Protein AF-A0AAJ6QUQ1-F1 (afdb_monomer)

Sequence (173 aa):
MKWFLSFALALKCLSDTTEAEEVILMEPFDPTKAGGLWYIYSRNQNLLEKTNGAKCLIADIEHDAGGMDLYKVEAKWTDPSLGDMDITLHVVDDKVHPAQYFFLHDEHRIALSILGTDYDNYLVGHGMLGLKATYFTAFRKLPADPAVMAAADKILQKNKVTRDFQIIDHSSC

Radius of gyration: 18.73 Å; Cα contacts (8 Å, |Δi|>4): 327; chains: 1; bounding box: 39×66×41 Å

Foldseek 3Di:
DPDPPPVVVVVVVVVPPPPPLDAQFDPPDDVVLLAAKKFWFKKQDDQDPQCVQWARWMWGWDDDPPDPFKIKIKIWTQRPVPGIDIDIFIWGADPVHRQ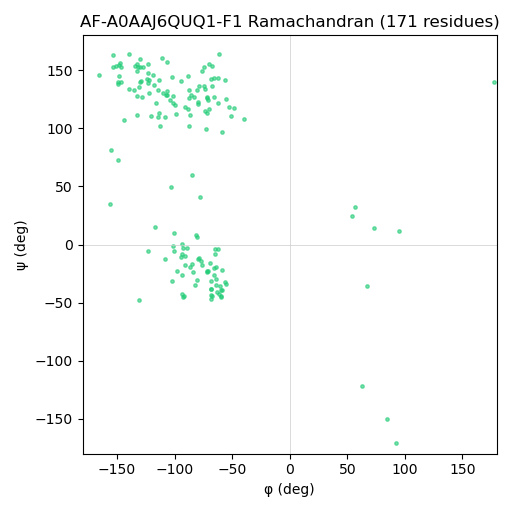WIDGPVGNPDTQKGWLDDPSQFKTWIWGDDDPDIMTTIITPDPPGDPVSVVVNVVSCVVSVPDPNMDTHHHPDD

Mean predicted aligned error: 8.3 Å

Solvent-accessible surface area (backbone atoms only — not comparable to full-atom values): 9818 Å² total; per-residue (Å²): 145,87,74,76,72,66,60,67,57,58,55,60,70,64,61,71,60,71,72,72,81,80,72,59,65,30,79,89,56,66,61,87,54,62,50,44,69,30,39,46,42,33,30,54,46,71,65,46,78,87,48,68,81,35,23,47,38,32,37,33,32,42,74,44,91,90,46,93,56,40,33,41,37,42,36,36,28,34,32,92,88,76,41,80,46,75,50,78,44,55,32,26,59,35,92,88,45,59,34,29,26,17,28,69,94,39,80,88,41,65,33,38,36,34,41,40,63,75,64,72,51,40,39,26,37,39,38,38,49,92,94,35,57,26,49,35,37,28,22,59,52,83,86,65,54,71,68,56,52,54,53,50,51,51,45,42,54,73,54,67,57,76,92,60,59,48,74,46,54,64,90,84,118

InterPro domains:
  IPR012674 Calycin [G3DSA:2.40.128.20] (18-173)
  IPR012674 Calycin [SSF50814] (4-173)

Nearest PDB structures (foldseek):
  2qos-assembly1_C  TM=7.577E-01  e=7.136E-08  Homo sapiens
  1iw2-assembly1_A  TM=7.776E-01  e=9.383E-08  Homo sapiens
  7nyd-assembly1_F  TM=7.528E-01  e=7.962E-08  Homo sapiens
  1lf7-assembly1_A  TM=7.672E-01  e=1.622E-07  Homo sapiens
  2ove-assembly1_A  TM=7.622E-01  e=3.894E-07  Homo sapiens

Structure (mmCIF, N/CA/C/O backbone):
data_AF-A0AAJ6QUQ1-F1
#
_entry.id   AF-A0AAJ6QUQ1-F1
#
loop_
_atom_site.group_PDB
_atom_site.id
_atom_site.type_symbol
_atom_site.label_atom_id
_atom_site.label_alt_id
_atom_site.label_comp_id
_atom_site.label_asym_id
_atom_site.label_entity_id
_atom_site.label_seq_id
_atom_site.pdbx_PDB_ins_code
_atom_site.Cartn_x
_atom_site.Cartn_y
_atom_site.Cartn_z
_atom_site.occupancy
_atom_site.B_iso_or_equiv
_atom_site.auth_seq_id
_atom_site.auth_comp_id
_atom_site.auth_asym_id
_atom_site.auth_atom_id
_atom_site.pdbx_PDB_model_num
ATOM 1 N N . MET A 1 1 ? 14.612 50.878 25.276 1.00 46.56 1 MET A N 1
ATOM 2 C CA . MET A 1 1 ? 13.456 50.423 24.470 1.00 46.56 1 MET A CA 1
ATOM 3 C C . MET A 1 1 ? 13.946 49.536 23.314 1.00 46.56 1 MET A C 1
ATOM 5 O O . MET A 1 1 ? 13.976 49.979 22.180 1.00 46.56 1 MET A O 1
ATOM 9 N N . LYS A 1 2 ? 14.454 48.326 23.607 1.00 44.97 2 LYS A N 1
ATOM 10 C CA . LYS A 1 2 ? 15.067 47.397 22.620 1.00 44.97 2 LYS A CA 1
ATOM 11 C C . LYS A 1 2 ? 15.020 45.923 23.089 1.00 44.97 2 LYS A C 1
ATOM 13 O O . LYS A 1 2 ? 15.952 45.172 22.860 1.00 44.97 2 LYS A O 1
ATOM 18 N N . TRP A 1 3 ? 13.957 45.516 23.788 1.00 36.81 3 TRP A N 1
ATOM 19 C CA . TRP A 1 3 ? 13.821 44.135 24.297 1.00 36.81 3 TRP A CA 1
ATOM 20 C C . TRP A 1 3 ? 12.545 43.416 23.830 1.00 36.81 3 TRP A C 1
ATOM 22 O O . TRP A 1 3 ? 12.411 42.219 24.037 1.00 36.81 3 TRP A O 1
ATOM 32 N N . PHE A 1 4 ? 11.637 44.107 23.130 1.00 39.34 4 PHE A N 1
ATOM 33 C CA . PHE A 1 4 ? 10.365 43.523 22.678 1.00 39.34 4 PHE A CA 1
ATOM 34 C C . PHE A 1 4 ? 10.407 42.884 21.279 1.00 39.34 4 PHE A C 1
ATOM 36 O O . PHE A 1 4 ? 9.470 42.182 20.918 1.00 39.34 4 PHE A O 1
ATOM 43 N N . LEU A 1 5 ? 11.480 43.069 20.496 1.00 42.19 5 LEU A N 1
ATOM 44 C CA . LEU A 1 5 ? 11.559 42.497 19.141 1.00 42.19 5 LEU A CA 1
ATOM 45 C C . LEU A 1 5 ? 12.068 41.046 19.086 1.00 42.19 5 LEU A C 1
ATOM 47 O O . LEU A 1 5 ? 11.842 40.379 18.082 1.00 42.19 5 LEU A O 1
ATOM 51 N N . SER A 1 6 ? 12.711 40.530 20.138 1.00 48.19 6 SER A N 1
ATOM 52 C CA . SER A 1 6 ? 13.303 39.180 20.095 1.00 48.19 6 SER A CA 1
ATOM 53 C C . SER A 1 6 ? 12.333 38.054 20.473 1.00 48.19 6 SER A C 1
ATOM 55 O O . SER A 1 6 ? 12.567 36.910 20.099 1.00 48.19 6 SER A O 1
ATOM 57 N N . PHE A 1 7 ? 11.221 38.352 21.155 1.00 43.94 7 PHE A N 1
ATOM 58 C CA . PHE A 1 7 ? 10.223 37.332 21.515 1.00 43.94 7 PHE A CA 1
ATOM 59 C C . PHE A 1 7 ? 9.274 36.978 20.360 1.00 43.94 7 PHE A C 1
ATOM 61 O O . PHE A 1 7 ? 8.852 35.832 20.242 1.00 43.94 7 PHE A O 1
ATOM 68 N N . ALA A 1 8 ? 8.983 37.928 19.466 1.00 48.41 8 ALA A N 1
ATOM 69 C CA . ALA A 1 8 ? 8.102 37.690 18.320 1.00 48.41 8 ALA A CA 1
ATOM 70 C C . ALA A 1 8 ? 8.742 36.799 17.235 1.00 48.41 8 ALA A C 1
ATOM 72 O O . ALA A 1 8 ? 8.026 36.144 16.484 1.00 48.41 8 ALA A O 1
ATOM 73 N N . LEU A 1 9 ? 10.079 36.740 17.163 1.00 43.62 9 LEU A N 1
ATOM 74 C CA . LEU A 1 9 ? 10.789 35.896 16.196 1.00 43.62 9 LEU A CA 1
ATOM 75 C C . LEU A 1 9 ? 10.913 34.438 16.672 1.00 43.62 9 LEU A C 1
ATOM 77 O O . LEU A 1 9 ? 10.795 33.521 15.867 1.00 43.62 9 LEU A O 1
ATOM 81 N N . ALA A 1 10 ? 11.075 34.216 17.981 1.00 45.91 10 ALA A N 1
ATOM 82 C CA . ALA A 1 10 ? 11.154 32.872 18.557 1.00 45.91 10 ALA A CA 1
ATOM 83 C C . ALA A 1 10 ? 9.819 32.109 18.466 1.00 45.91 10 ALA A C 1
ATOM 85 O O . ALA A 1 10 ? 9.817 30.895 18.281 1.00 45.91 10 ALA A O 1
ATOM 86 N N . LEU A 1 11 ? 8.683 32.816 18.520 1.00 42.06 11 LEU A N 1
ATOM 87 C CA . LEU A 1 11 ? 7.357 32.197 18.413 1.00 42.06 11 LEU A CA 1
ATOM 88 C C . LEU A 1 11 ? 7.026 31.712 16.991 1.00 42.06 11 LEU A C 1
ATOM 90 O O . LEU A 1 11 ? 6.218 30.805 16.835 1.00 42.06 11 LEU A O 1
ATOM 94 N N . LYS A 1 12 ? 7.670 32.277 15.960 1.00 42.59 12 LYS A N 1
ATOM 95 C CA . LYS A 1 12 ? 7.450 31.896 14.555 1.00 42.59 12 LYS A CA 1
ATOM 96 C C . LYS A 1 12 ? 8.275 30.677 14.126 1.00 42.59 12 LYS A C 1
ATOM 98 O O . LYS A 1 12 ? 7.855 29.954 13.238 1.00 42.59 12 LYS A O 1
ATOM 103 N N . CYS A 1 13 ? 9.392 30.403 14.805 1.00 42.38 13 CYS A N 1
ATOM 104 C CA . CYS A 1 13 ? 10.115 29.130 14.672 1.00 42.38 13 CYS A CA 1
ATOM 105 C C . CYS A 1 13 ? 9.436 27.963 15.407 1.00 42.38 13 CYS A C 1
ATOM 107 O O . CYS A 1 13 ? 9.756 26.814 15.132 1.00 42.38 13 CYS A O 1
ATOM 109 N N . LEU A 1 14 ? 8.526 28.241 16.346 1.00 42.19 14 LEU A N 1
ATOM 110 C CA . LEU A 1 14 ? 7.782 27.220 17.096 1.00 42.19 14 LEU A CA 1
ATOM 111 C C . LEU A 1 14 ? 6.426 26.873 16.463 1.00 42.19 14 LEU A C 1
ATOM 113 O O . LEU A 1 14 ? 5.786 25.926 16.908 1.00 42.19 14 LEU A O 1
ATOM 117 N N . SER A 1 15 ? 5.990 27.622 15.444 1.00 40.16 15 SER A N 1
ATOM 118 C CA . SER A 1 15 ? 4.765 27.347 14.682 1.00 40.16 15 SER A CA 1
ATOM 119 C C . SER A 1 15 ? 4.988 26.495 13.433 1.00 40.16 15 SER A C 1
ATOM 121 O O . SER A 1 15 ? 4.011 26.122 12.798 1.00 40.16 15 SER A O 1
ATOM 123 N N . ASP A 1 16 ? 6.234 26.129 13.116 1.00 37.75 16 ASP A N 1
ATOM 124 C CA . ASP A 1 16 ? 6.528 25.015 12.201 1.00 37.75 16 ASP A CA 1
ATOM 125 C C . ASP A 1 16 ? 6.363 23.673 12.938 1.00 37.75 16 ASP A C 1
ATOM 127 O O . ASP A 1 16 ? 7.144 22.733 12.786 1.00 37.75 16 ASP A O 1
ATOM 131 N N . THR A 1 17 ? 5.318 23.563 13.763 1.00 37.09 17 THR A N 1
ATOM 132 C CA . THR A 1 17 ? 4.637 22.285 13.910 1.00 37.09 17 THR A CA 1
ATOM 133 C C . THR A 1 17 ? 4.173 21.937 12.511 1.00 37.09 17 THR A C 1
ATOM 135 O O . THR A 1 17 ? 3.172 22.478 12.047 1.00 37.09 17 THR A O 1
ATOM 138 N N . THR A 1 18 ? 4.963 21.120 11.817 1.00 37.16 18 THR A N 1
ATOM 139 C CA . THR A 1 18 ? 4.549 20.407 10.614 1.00 37.16 18 THR A CA 1
ATOM 140 C C . THR A 1 18 ? 3.122 19.951 10.864 1.00 37.16 18 THR A C 1
ATOM 142 O O . THR A 1 18 ? 2.914 19.115 11.749 1.00 37.16 18 THR A O 1
ATOM 145 N N . GLU A 1 19 ? 2.147 20.576 10.195 1.00 40.91 19 GLU A N 1
ATOM 146 C CA . GLU A 1 19 ? 0.783 20.061 10.182 1.00 40.91 19 GLU A CA 1
ATOM 147 C C . GLU A 1 19 ? 0.946 18.582 9.854 1.00 40.91 19 GLU A C 1
ATOM 149 O O . GLU A 1 19 ? 1.563 18.236 8.842 1.00 40.91 19 GLU A O 1
ATOM 154 N N . ALA A 1 20 ? 0.534 17.709 10.777 1.00 44.84 20 ALA A N 1
ATOM 155 C CA . ALA A 1 20 ? 0.424 16.302 10.451 1.00 44.84 20 ALA A CA 1
ATOM 156 C C . ALA A 1 20 ? -0.441 16.270 9.192 1.00 44.84 20 ALA A C 1
ATOM 158 O O . ALA A 1 20 ? -1.543 16.815 9.235 1.00 44.84 20 ALA A O 1
ATOM 159 N N . GLU A 1 21 ? 0.098 15.7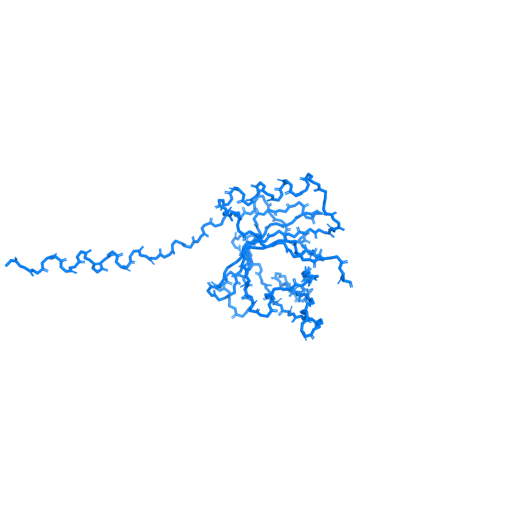73 8.072 1.00 58.69 21 GLU A N 1
ATOM 160 C CA . GLU A 1 21 ? -0.644 15.750 6.813 1.00 58.69 21 GLU A CA 1
ATOM 161 C C . GLU A 1 21 ? -1.999 15.099 7.088 1.00 58.69 21 GLU A C 1
ATOM 163 O O . GLU A 1 21 ? -2.079 13.920 7.442 1.00 58.69 21 GLU A O 1
ATOM 168 N N . GLU A 1 22 ? -3.058 15.905 7.027 1.00 71.81 22 GLU A N 1
ATOM 169 C CA . GLU A 1 22 ? -4.399 15.447 7.348 1.00 71.81 22 GLU A CA 1
ATOM 170 C C . GLU A 1 22 ? -4.855 14.547 6.200 1.00 71.81 22 GLU A C 1
ATOM 172 O O . GLU A 1 22 ? -5.249 15.009 5.127 1.00 71.81 22 GLU A O 1
ATOM 177 N N . VAL A 1 23 ? -4.736 13.238 6.411 1.00 89.19 23 VAL A N 1
ATOM 178 C CA . VAL A 1 23 ? -5.217 12.239 5.463 1.00 89.19 23 VAL A CA 1
ATOM 179 C C . VAL A 1 23 ? -6.723 12.067 5.604 1.00 89.19 23 VAL A C 1
ATOM 181 O O . VAL A 1 23 ? -7.260 11.951 6.704 1.00 89.19 23 VAL A O 1
ATOM 184 N N . ILE A 1 24 ? -7.420 12.003 4.474 1.00 93.94 24 ILE A N 1
ATOM 185 C CA . ILE A 1 24 ? -8.850 11.715 4.437 1.00 93.94 24 ILE A CA 1
ATOM 186 C C . ILE A 1 24 ? -9.015 10.201 4.388 1.00 93.94 24 ILE A C 1
ATOM 188 O O . ILE A 1 24 ? -8.844 9.576 3.336 1.00 93.94 24 ILE A O 1
ATOM 192 N N . LEU A 1 25 ? -9.350 9.631 5.541 1.00 95.25 25 LEU A N 1
ATOM 193 C CA . LEU A 1 25 ? -9.576 8.203 5.706 1.00 95.25 25 LEU A CA 1
ATOM 194 C C . LEU A 1 25 ? -10.831 7.739 4.949 1.00 95.25 25 LEU A C 1
ATOM 196 O O . LEU A 1 25 ? -11.760 8.509 4.678 1.00 95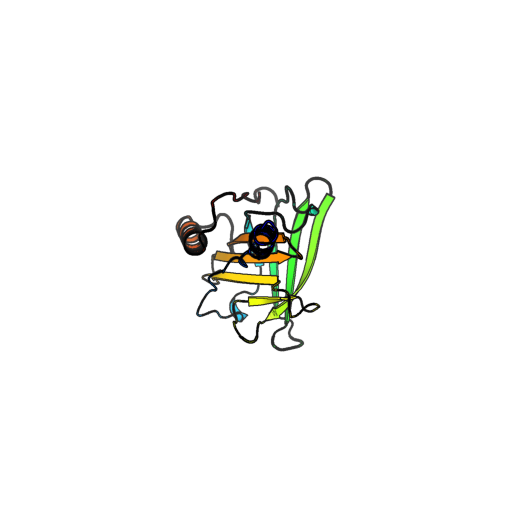.25 25 LEU A O 1
ATOM 200 N N . MET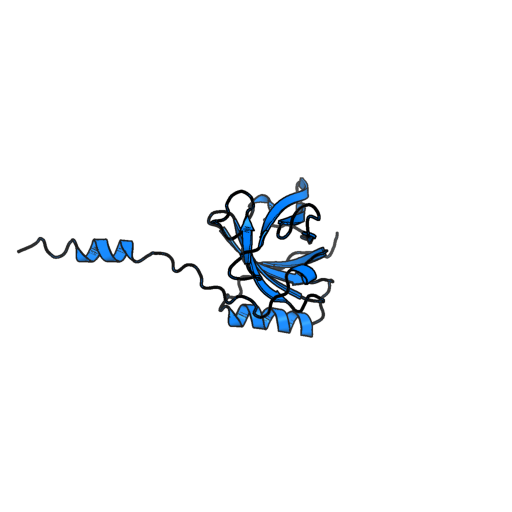 A 1 26 ? -10.838 6.463 4.566 1.00 95.62 26 MET A N 1
ATOM 201 C CA . MET A 1 26 ? -11.995 5.839 3.937 1.00 95.62 26 MET A CA 1
ATOM 202 C C . MET A 1 26 ? -13.118 5.620 4.954 1.00 95.62 26 MET A C 1
ATOM 204 O O . MET A 1 26 ? -12.925 4.935 5.955 1.00 95.62 26 MET A O 1
ATOM 208 N N . GLU A 1 27 ? -14.318 6.099 4.630 1.00 93.69 27 GLU A N 1
ATOM 209 C CA . GLU A 1 27 ? -15.534 5.822 5.392 1.00 93.69 27 GLU A CA 1
ATOM 210 C C . GLU A 1 27 ? -16.706 5.479 4.452 1.00 93.69 27 GLU A C 1
ATOM 212 O O . GLU A 1 27 ? -16.940 6.213 3.482 1.00 93.69 27 GLU A O 1
ATOM 217 N N . PRO A 1 28 ? -17.476 4.406 4.728 1.00 94.25 28 PRO A N 1
ATOM 218 C CA . PRO A 1 28 ? -17.189 3.344 5.702 1.00 94.25 28 PRO A CA 1
ATOM 219 C C . PRO A 1 28 ? -16.026 2.447 5.239 1.00 94.25 28 PRO A C 1
ATOM 221 O O . PRO A 1 28 ? -15.802 2.309 4.039 1.00 94.25 28 PRO A O 1
ATOM 224 N N . PHE A 1 29 ? -15.324 1.799 6.174 1.00 94.19 29 PHE A N 1
ATOM 225 C CA . PHE A 1 29 ? -14.278 0.817 5.868 1.00 94.19 29 PHE A CA 1
ATOM 226 C C . PHE A 1 29 ? -14.458 -0.478 6.670 1.00 94.19 29 PHE A C 1
ATOM 228 O O . PHE A 1 29 ? -14.734 -0.442 7.866 1.00 94.19 29 PHE A O 1
ATOM 235 N N . ASP A 1 30 ? -14.299 -1.613 5.988 1.00 91.69 30 ASP A N 1
ATOM 236 C CA . ASP A 1 30 ? -14.367 -2.969 6.531 1.00 91.69 30 ASP A CA 1
ATOM 237 C C . ASP A 1 30 ? -12.972 -3.628 6.456 1.00 91.69 30 ASP A C 1
ATOM 239 O O . ASP A 1 30 ? -12.561 -4.049 5.365 1.00 91.69 30 ASP A O 1
ATOM 243 N N . PRO A 1 31 ? -12.222 -3.708 7.573 1.00 88.56 31 PRO A N 1
ATOM 244 C CA . PRO A 1 31 ? -10.842 -4.199 7.577 1.00 88.56 31 PRO A CA 1
ATOM 245 C C . PRO A 1 31 ? -10.749 -5.685 7.210 1.00 88.56 31 PRO A C 1
ATOM 247 O O . PRO A 1 31 ? -9.779 -6.119 6.587 1.00 88.56 31 PRO A O 1
ATOM 250 N N . THR A 1 32 ? -11.811 -6.458 7.461 1.00 86.88 32 THR A N 1
ATOM 251 C CA . THR A 1 32 ? -11.849 -7.899 7.164 1.00 86.88 32 THR A CA 1
ATOM 252 C C . THR A 1 32 ? -11.783 -8.208 5.665 1.00 86.88 32 THR A C 1
ATOM 254 O O . THR A 1 32 ? -11.393 -9.307 5.272 1.00 86.88 32 THR A O 1
ATOM 257 N N . LYS A 1 33 ? -12.117 -7.232 4.812 1.00 92.12 33 LYS A N 1
ATOM 258 C CA . LYS A 1 33 ? -12.079 -7.353 3.345 1.00 92.12 33 LYS A CA 1
ATOM 259 C C . LYS A 1 33 ? -10.778 -6.858 2.720 1.00 92.12 33 LYS A C 1
ATOM 261 O O . LYS A 1 33 ? -10.549 -7.081 1.533 1.00 92.12 33 LYS A O 1
ATOM 266 N N . ALA A 1 34 ? -9.927 -6.182 3.489 1.00 91.38 34 ALA A N 1
ATOM 267 C CA . ALA A 1 34 ? -8.657 -5.661 2.992 1.00 91.38 34 ALA A CA 1
ATOM 268 C C . ALA A 1 34 ? -7.554 -6.733 2.915 1.00 91.38 34 ALA A C 1
ATOM 270 O O . ALA A 1 34 ? -6.531 -6.500 2.273 1.00 91.38 34 ALA A O 1
ATOM 271 N N . GLY A 1 35 ? -7.767 -7.905 3.525 1.00 92.12 35 GLY A N 1
ATOM 272 C CA . GLY A 1 35 ? -6.806 -9.012 3.560 1.00 92.12 35 GLY A CA 1
ATOM 273 C C . GLY A 1 35 ? -6.424 -9.585 2.188 1.00 92.12 35 GLY A C 1
ATOM 274 O O . GLY A 1 35 ? -7.109 -9.380 1.185 1.00 92.12 35 GLY A O 1
ATOM 275 N N . GLY A 1 36 ? -5.332 -10.343 2.147 1.00 94.94 36 GLY A N 1
ATOM 276 C CA . GLY A 1 36 ? -4.780 -11.015 0.972 1.00 94.94 36 GLY A CA 1
ATOM 277 C C . GLY A 1 36 ? -3.736 -10.197 0.210 1.00 94.94 36 GLY A C 1
ATOM 278 O O . GLY A 1 36 ? -3.310 -9.126 0.642 1.00 94.94 36 GLY A O 1
ATOM 279 N N . LEU A 1 37 ? -3.367 -10.705 -0.966 1.00 97.56 37 LEU A N 1
ATOM 280 C CA . LEU A 1 37 ? -2.288 -10.168 -1.790 1.00 97.56 37 LEU A CA 1
ATOM 281 C C . LEU A 1 37 ? -2.669 -8.861 -2.505 1.00 97.56 37 LEU A C 1
ATOM 283 O O . LEU A 1 37 ? -3.734 -8.754 -3.124 1.00 97.56 37 LEU A O 1
ATOM 2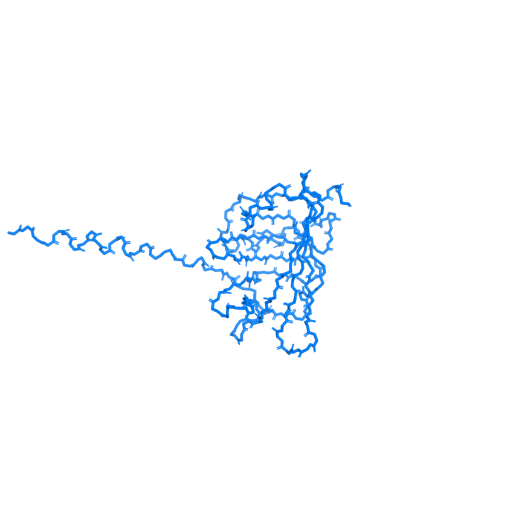87 N N . TRP A 1 38 ? -1.744 -7.906 -2.478 1.00 98.31 38 TRP A N 1
ATOM 288 C CA . TRP A 1 38 ? -1.800 -6.619 -3.162 1.00 98.31 38 TRP A CA 1
ATOM 289 C C . TRP A 1 38 ? -0.487 -6.335 -3.893 1.00 98.31 38 TRP A C 1
ATOM 291 O O . TRP A 1 38 ? 0.590 -6.357 -3.300 1.00 98.31 38 TRP A O 1
ATOM 301 N N . TYR A 1 39 ? -0.569 -6.002 -5.178 1.00 98.12 39 TYR A N 1
ATOM 302 C CA . TYR A 1 39 ? 0.570 -5.550 -5.974 1.00 98.12 39 TYR A CA 1
ATOM 303 C C . TYR A 1 39 ? 0.724 -4.043 -5.819 1.00 98.12 39 TYR A C 1
ATOM 305 O O . TYR A 1 39 ? -0.117 -3.289 -6.312 1.00 98.12 39 TYR A O 1
ATOM 313 N N . ILE A 1 40 ? 1.788 -3.589 -5.156 1.00 97.50 40 ILE A N 1
ATOM 314 C CA . ILE A 1 40 ? 2.064 -2.158 -5.020 1.00 97.50 40 ILE A CA 1
ATOM 315 C C . ILE A 1 40 ? 2.523 -1.642 -6.383 1.00 97.50 40 ILE A C 1
ATOM 317 O O . ILE A 1 40 ? 3.576 -2.034 -6.888 1.00 97.50 40 ILE A O 1
ATOM 321 N N . TYR A 1 41 ? 1.719 -0.785 -7.003 1.00 97.25 41 TYR A N 1
ATOM 322 C CA . TYR A 1 41 ? 1.948 -0.316 -8.368 1.00 97.25 41 TYR A CA 1
ATOM 323 C C . TYR A 1 41 ? 2.727 0.988 -8.411 1.00 97.25 41 TYR A C 1
ATOM 325 O O . TYR A 1 41 ? 3.628 1.151 -9.232 1.00 97.25 41 TYR A O 1
ATOM 333 N N . SER A 1 42 ? 2.393 1.924 -7.528 1.00 95.62 42 SER A N 1
ATOM 334 C CA . SER A 1 42 ? 3.075 3.209 -7.471 1.00 95.62 42 SER A CA 1
ATOM 335 C C . SER A 1 42 ? 3.161 3.734 -6.052 1.00 95.62 42 SER A C 1
ATOM 337 O O . SER A 1 42 ? 2.313 3.435 -5.213 1.00 95.62 42 SER A O 1
ATOM 339 N N . ARG A 1 43 ? 4.190 4.538 -5.791 1.00 95.06 43 ARG A N 1
ATOM 340 C CA . ARG A 1 43 ? 4.373 5.256 -4.526 1.00 95.06 43 ARG A CA 1
ATOM 341 C C . ARG A 1 43 ? 5.136 6.553 -4.745 1.00 95.06 43 ARG A C 1
ATOM 343 O O . ARG A 1 43 ? 5.915 6.636 -5.690 1.00 95.06 43 ARG A O 1
ATOM 350 N N . ASN A 1 44 ? 4.947 7.547 -3.885 1.00 92.81 44 ASN A N 1
ATOM 351 C CA . ASN A 1 44 ? 5.656 8.826 -4.003 1.00 92.81 44 ASN A CA 1
ATOM 352 C C . ASN A 1 44 ? 6.979 8.882 -3.220 1.00 92.81 44 ASN A C 1
ATOM 354 O O . ASN A 1 44 ? 7.817 9.732 -3.502 1.00 92.81 44 ASN A O 1
ATOM 358 N N . GLN A 1 45 ? 7.199 7.982 -2.257 1.00 91.19 45 GLN A N 1
ATOM 359 C CA . GLN A 1 45 ? 8.430 7.958 -1.472 1.00 91.19 45 GLN A CA 1
ATOM 360 C C . GLN A 1 45 ? 8.815 6.539 -1.033 1.00 91.19 45 GLN A C 1
ATOM 362 O O . GLN A 1 45 ? 7.988 5.641 -0.893 1.00 91.19 45 GLN A O 1
ATOM 367 N N . ASN A 1 46 ? 10.109 6.316 -0.800 1.00 89.12 46 ASN A N 1
ATOM 368 C CA . ASN A 1 46 ? 10.608 5.062 -0.243 1.00 89.12 46 ASN A CA 1
ATOM 369 C C . ASN A 1 46 ? 10.596 5.140 1.293 1.00 89.12 46 ASN A C 1
ATOM 371 O O . ASN A 1 46 ? 11.345 5.930 1.874 1.00 89.12 46 ASN A O 1
ATOM 375 N N . LEU A 1 47 ? 9.805 4.293 1.961 1.00 86.50 47 LEU A N 1
ATOM 376 C CA . LEU A 1 47 ? 9.856 4.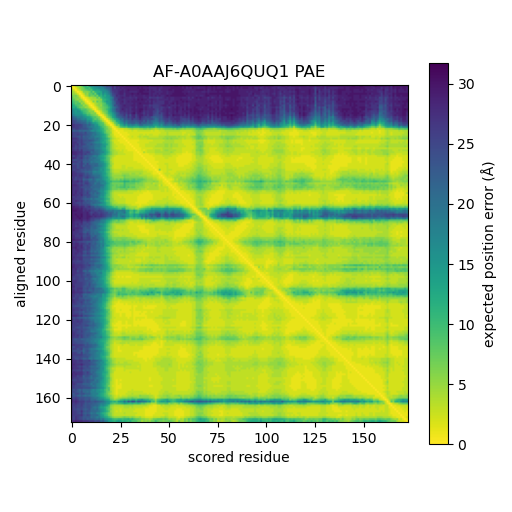166 3.428 1.00 86.50 47 LEU A CA 1
ATOM 377 C C . LEU A 1 47 ? 11.172 3.533 3.895 1.00 86.50 47 LEU A C 1
ATOM 379 O O . LEU A 1 47 ? 11.764 3.953 4.888 1.00 86.50 47 LEU A O 1
ATOM 383 N N . LEU A 1 48 ? 11.660 2.548 3.143 1.00 84.31 48 LEU A N 1
ATOM 384 C CA . LEU A 1 48 ? 12.889 1.815 3.422 1.00 84.31 48 LEU A CA 1
ATOM 385 C C . LEU A 1 48 ? 13.920 2.111 2.333 1.00 84.31 48 LEU A C 1
ATOM 387 O O . LEU A 1 48 ? 13.609 2.014 1.147 1.00 84.31 48 LEU A O 1
ATOM 391 N N . GLU A 1 49 ? 15.160 2.419 2.715 1.00 81.44 49 GLU A N 1
ATOM 392 C CA . GLU A 1 49 ? 16.229 2.727 1.747 1.00 81.44 49 GLU A CA 1
ATOM 393 C C . GLU A 1 49 ? 16.491 1.553 0.800 1.00 81.44 49 GLU A C 1
ATOM 395 O O . GLU A 1 49 ? 16.592 1.749 -0.408 1.00 81.44 49 GLU A O 1
ATOM 400 N N . LYS A 1 50 ? 16.443 0.326 1.337 1.00 79.31 50 LYS A N 1
ATOM 401 C CA . LYS A 1 50 ? 16.545 -0.945 0.598 1.00 79.31 50 LYS A CA 1
ATOM 402 C C . LYS A 1 50 ? 15.426 -1.203 -0.420 1.00 79.31 50 LYS A C 1
ATOM 404 O O . LYS A 1 50 ? 15.433 -2.228 -1.083 1.00 79.31 50 LYS A O 1
ATOM 409 N N . THR A 1 51 ? 14.425 -0.327 -0.504 1.00 83.25 51 THR A N 1
ATOM 410 C CA . THR A 1 51 ? 13.371 -0.439 -1.520 1.00 83.25 51 THR A CA 1
ATOM 411 C C . THR A 1 51 ? 13.586 0.515 -2.687 1.00 83.25 51 THR A C 1
ATOM 413 O O . THR A 1 51 ? 12.788 0.506 -3.619 1.00 83.25 51 THR A O 1
ATOM 416 N N . ASN A 1 52 ? 14.637 1.338 -2.679 1.00 84.75 52 ASN A N 1
ATOM 417 C CA . ASN A 1 52 ? 14.946 2.190 -3.819 1.00 84.75 52 ASN A CA 1
ATOM 418 C C . ASN A 1 52 ? 15.254 1.334 -5.060 1.00 84.75 52 ASN A C 1
ATOM 420 O O . ASN A 1 52 ? 16.154 0.503 -5.029 1.00 84.75 52 ASN A O 1
ATOM 424 N N . GLY A 1 53 ? 14.495 1.522 -6.141 1.00 86.25 53 GLY A N 1
ATOM 425 C CA . GLY A 1 53 ? 14.620 0.690 -7.344 1.00 86.25 53 GLY A CA 1
ATOM 426 C C . GLY A 1 53 ? 14.063 -0.733 -7.205 1.00 86.25 53 GLY A C 1
ATOM 427 O O . GLY A 1 53 ? 14.352 -1.571 -8.056 1.00 86.25 53 GLY A O 1
ATOM 428 N N . ALA A 1 54 ? 13.271 -1.009 -6.162 1.00 90.50 54 ALA A N 1
ATOM 429 C CA . ALA A 1 54 ? 12.591 -2.289 -5.990 1.00 90.50 54 ALA A CA 1
ATOM 430 C C . ALA A 1 54 ? 11.707 -2.634 -7.199 1.00 90.50 54 ALA A C 1
ATOM 432 O O . ALA A 1 54 ? 11.010 -1.773 -7.745 1.00 90.50 54 ALA A O 1
ATOM 433 N N . LYS A 1 55 ? 11.705 -3.916 -7.560 1.00 95.44 55 LYS A N 1
ATOM 434 C CA . LYS A 1 55 ? 10.798 -4.524 -8.537 1.00 95.44 55 LYS A CA 1
ATOM 435 C C . LYS A 1 55 ? 9.832 -5.466 -7.826 1.00 95.44 55 LYS A C 1
ATOM 437 O O . LYS A 1 55 ? 10.120 -5.906 -6.715 1.00 95.44 55 LYS A O 1
ATOM 442 N N . CYS A 1 56 ? 8.712 -5.793 -8.464 1.00 96.31 56 CYS A N 1
ATOM 443 C CA . CYS A 1 56 ? 7.819 -6.860 -7.999 1.00 96.31 56 CYS A CA 1
ATOM 444 C C . CYS A 1 56 ? 7.318 -6.674 -6.557 1.00 96.31 56 CYS A C 1
ATOM 446 O O . CYS A 1 56 ? 7.127 -7.644 -5.829 1.00 96.31 56 CYS A O 1
ATOM 448 N N . LEU A 1 57 ? 7.139 -5.417 -6.125 1.00 96.38 57 LEU A N 1
ATOM 449 C CA . LEU A 1 57 ? 6.741 -5.115 -4.753 1.00 96.38 57 LEU A CA 1
ATOM 450 C C . LEU A 1 57 ? 5.290 -5.539 -4.514 1.00 96.38 57 LEU A C 1
ATOM 452 O O . LEU A 1 57 ? 4.360 -4.971 -5.090 1.00 96.38 57 LEU A O 1
ATOM 456 N N . ILE A 1 58 ? 5.107 -6.495 -3.617 1.00 97.12 58 ILE A N 1
ATOM 457 C CA . ILE A 1 58 ? 3.808 -6.989 -3.170 1.00 97.12 58 ILE A CA 1
ATOM 458 C C . ILE A 1 58 ? 3.679 -6.841 -1.656 1.00 97.12 58 ILE A C 1
ATOM 460 O O . ILE A 1 58 ? 4.681 -6.817 -0.939 1.00 97.12 58 ILE A O 1
ATOM 464 N N . ALA A 1 59 ? 2.444 -6.756 -1.177 1.00 96.19 59 ALA A N 1
ATOM 465 C CA . ALA A 1 59 ? 2.089 -6.845 0.231 1.00 96.19 59 ALA A CA 1
ATOM 466 C C . ALA A 1 59 ? 0.985 -7.892 0.399 1.00 96.19 59 ALA A C 1
ATOM 468 O O . ALA A 1 59 ? -0.032 -7.818 -0.287 1.00 96.19 59 ALA A O 1
ATOM 469 N N . ASP A 1 60 ? 1.184 -8.854 1.290 1.00 96.06 60 ASP A N 1
ATOM 470 C CA . ASP A 1 60 ? 0.162 -9.816 1.698 1.00 96.06 60 ASP A CA 1
ATOM 471 C C . ASP A 1 60 ? -0.299 -9.490 3.118 1.00 96.06 60 ASP A C 1
ATOM 473 O O . ASP A 1 60 ? 0.527 -9.271 4.007 1.00 96.06 60 ASP A O 1
ATOM 477 N N . ILE A 1 61 ? -1.612 -9.388 3.310 1.00 93.75 61 ILE A N 1
ATOM 478 C CA . ILE A 1 61 ? -2.227 -8.963 4.569 1.00 93.75 61 ILE A CA 1
ATOM 479 C C . ILE A 1 61 ? -3.019 -10.137 5.138 1.00 93.75 61 ILE A C 1
ATOM 481 O O . ILE A 1 61 ? -4.079 -10.497 4.628 1.00 93.75 61 ILE A O 1
ATOM 485 N N . GLU A 1 62 ? -2.531 -10.708 6.230 1.00 91.25 62 GLU A N 1
ATOM 486 C CA . GLU A 1 62 ? -3.157 -11.832 6.921 1.00 91.25 62 GLU A CA 1
ATOM 487 C C . GLU A 1 62 ? -3.722 -11.356 8.262 1.00 91.25 62 GLU A C 1
ATOM 489 O O . GLU A 1 62 ? -3.020 -10.716 9.044 1.00 91.25 62 GLU A O 1
ATOM 494 N N . HIS A 1 63 ? -4.982 -11.680 8.553 1.00 86.12 63 HIS A N 1
ATOM 495 C CA . HIS A 1 63 ? -5.541 -11.489 9.892 1.00 86.12 63 HIS A CA 1
ATOM 496 C C . HIS A 1 63 ? -5.077 -12.644 10.789 1.00 86.12 63 HIS A C 1
ATOM 498 O O . HIS A 1 63 ? -5.306 -13.814 10.462 1.00 86.12 63 HIS A O 1
ATOM 504 N N . ASP A 1 64 ? -4.406 -12.332 11.897 1.00 74.06 64 ASP A N 1
ATOM 505 C CA . ASP A 1 64 ? -3.937 -13.337 12.845 1.00 74.06 64 ASP A CA 1
ATOM 506 C C . ASP A 1 64 ? -5.131 -13.876 13.643 1.00 74.06 64 ASP A C 1
ATOM 508 O O . ASP A 1 64 ? -5.776 -13.171 14.415 1.00 74.06 64 ASP A O 1
ATOM 512 N N . ALA A 1 65 ? -5.438 -15.160 13.461 1.00 57.84 65 ALA A N 1
ATOM 513 C CA . ALA A 1 65 ? -6.569 -15.822 14.105 1.00 57.84 65 ALA A CA 1
ATOM 514 C C . ALA A 1 65 ? -6.452 -15.909 15.646 1.00 57.84 65 ALA A C 1
ATOM 516 O O . ALA A 1 65 ? -7.406 -16.331 16.302 1.00 57.84 65 ALA A O 1
ATOM 517 N N . GLY A 1 66 ? -5.298 -15.549 16.228 1.00 59.81 66 GLY A N 1
ATOM 518 C CA . GLY A 1 66 ? -5.022 -15.611 17.667 1.00 59.81 66 GLY A CA 1
ATOM 519 C C . GLY A 1 66 ? -5.609 -14.477 18.520 1.00 59.81 66 GLY A C 1
ATOM 520 O O . GLY A 1 66 ? -5.619 -14.597 19.746 1.00 59.81 66 GLY A O 1
ATOM 521 N N . GLY A 1 67 ? -6.121 -13.402 17.915 1.00 55.00 67 GLY A N 1
ATOM 522 C CA . GLY A 1 67 ? -6.735 -12.278 18.621 1.00 55.00 67 GLY A CA 1
ATOM 523 C C . GLY A 1 67 ? -7.533 -11.396 17.668 1.00 55.00 67 GLY A C 1
ATOM 524 O O . GLY A 1 67 ? -7.178 -11.263 16.505 1.00 55.00 67 GLY A O 1
ATOM 525 N N . MET A 1 68 ? -8.632 -10.818 18.150 1.00 61.22 68 MET A N 1
ATOM 526 C CA . MET A 1 68 ? -9.373 -9.815 17.382 1.00 61.22 68 MET A CA 1
ATOM 527 C C . MET A 1 68 ? -8.454 -8.593 17.245 1.00 61.22 68 MET A C 1
ATOM 529 O O . MET A 1 68 ? -7.938 -8.139 18.265 1.00 61.22 68 MET A O 1
ATOM 533 N N . ASP A 1 69 ? -8.227 -8.116 16.020 1.00 78.00 69 ASP A N 1
ATOM 534 C CA . ASP A 1 69 ? -7.558 -6.843 15.693 1.00 78.00 69 ASP A CA 1
ATOM 535 C C . ASP A 1 69 ? -6.043 -6.912 15.395 1.00 78.00 69 ASP A C 1
ATOM 537 O O . ASP A 1 69 ? -5.405 -5.865 15.318 1.00 78.00 69 ASP A O 1
ATOM 541 N N . LEU A 1 70 ? -5.439 -8.096 15.202 1.00 85.25 70 LEU A N 1
ATOM 542 C CA . LEU A 1 70 ? -4.022 -8.227 14.817 1.00 85.25 70 LEU A CA 1
ATOM 543 C C . LEU A 1 70 ? -3.868 -8.654 13.351 1.00 85.25 70 LEU A C 1
ATOM 545 O O . LEU A 1 70 ? -4.402 -9.677 12.928 1.00 85.25 70 LEU A O 1
ATOM 549 N N . TYR A 1 71 ? -3.056 -7.917 12.595 1.00 89.38 71 TYR A N 1
ATOM 550 C CA . TYR A 1 71 ? -2.739 -8.214 11.202 1.00 89.38 71 TYR A CA 1
ATOM 551 C C . TYR A 1 71 ? -1.236 -8.358 11.011 1.00 89.38 71 TYR A C 1
ATOM 553 O O . TYR A 1 71 ? -0.424 -7.586 11.532 1.00 89.38 71 TYR A O 1
ATOM 561 N N . LYS A 1 72 ? -0.865 -9.345 10.208 1.00 91.12 72 LYS A N 1
ATOM 562 C CA . LYS A 1 72 ? 0.482 -9.538 9.696 1.00 91.12 72 LYS A CA 1
ATOM 563 C C . LYS A 1 72 ? 0.518 -9.029 8.260 1.00 91.12 72 LYS A C 1
ATOM 565 O O . LYS A 1 72 ? -0.223 -9.506 7.408 1.00 91.12 72 LYS A O 1
ATOM 570 N N . VAL A 1 73 ? 1.396 -8.069 7.998 1.00 91.94 73 VAL A N 1
ATOM 571 C CA . VAL A 1 73 ? 1.663 -7.533 6.663 1.00 91.94 73 VAL A CA 1
ATOM 572 C C . VAL A 1 73 ? 3.038 -8.014 6.226 1.00 91.94 73 VAL A C 1
ATOM 574 O O . VAL A 1 73 ? 4.056 -7.576 6.762 1.00 91.94 73 VAL A O 1
ATOM 577 N N . GLU A 1 74 ? 3.078 -8.919 5.257 1.00 94.25 74 GLU A N 1
ATOM 578 C CA . GLU A 1 74 ? 4.316 -9.397 4.648 1.00 94.25 74 GLU A CA 1
ATOM 579 C C . GLU A 1 74 ? 4.551 -8.655 3.330 1.00 94.25 74 GLU A C 1
ATOM 581 O O . GLU A 1 74 ? 3.806 -8.826 2.367 1.00 94.25 74 GLU A O 1
ATOM 586 N N . ALA A 1 75 ? 5.586 -7.819 3.272 1.00 94.19 75 ALA A N 1
ATOM 587 C CA . ALA A 1 75 ? 5.973 -7.125 2.050 1.00 94.19 75 ALA A CA 1
ATOM 588 C C . ALA A 1 75 ? 7.180 -7.816 1.410 1.00 94.19 75 ALA A C 1
ATOM 590 O O . ALA A 1 75 ? 8.200 -8.002 2.073 1.00 94.19 75 ALA A O 1
ATOM 591 N N . LYS A 1 76 ? 7.079 -8.156 0.121 1.00 95.88 76 LYS A N 1
ATOM 592 C CA . LYS A 1 76 ? 8.132 -8.832 -0.661 1.00 95.88 76 LYS A CA 1
ATOM 593 C C . LYS A 1 76 ? 8.479 -8.015 -1.894 1.00 95.88 76 LYS A C 1
ATOM 595 O O . LYS A 1 76 ? 7.590 -7.420 -2.496 1.00 95.88 76 LYS A O 1
ATOM 600 N N . TRP A 1 77 ? 9.751 -7.973 -2.266 1.00 95.88 77 TRP A N 1
ATOM 601 C CA . TRP A 1 77 ? 10.220 -7.316 -3.487 1.00 95.88 77 TRP A CA 1
ATOM 602 C C . TRP A 1 77 ? 11.520 -7.935 -3.982 1.00 95.88 77 TRP A C 1
ATOM 604 O O . TRP A 1 77 ? 12.247 -8.565 -3.221 1.00 95.88 77 TRP A O 1
ATOM 614 N N . THR A 1 78 ? 11.851 -7.678 -5.242 1.00 95.12 78 THR A N 1
ATOM 615 C CA . THR A 1 78 ? 13.152 -8.024 -5.812 1.00 95.12 78 THR A CA 1
ATOM 616 C C . THR A 1 78 ? 14.034 -6.780 -5.829 1.00 95.12 78 THR A C 1
ATOM 618 O O . THR A 1 78 ? 13.700 -5.756 -6.438 1.00 95.12 78 THR A O 1
ATOM 621 N N . ASP A 1 79 ? 15.169 -6.858 -5.143 1.00 90.62 79 ASP A N 1
ATOM 622 C CA . ASP A 1 79 ? 16.261 -5.899 -5.238 1.00 90.62 79 ASP A CA 1
ATOM 623 C C . ASP A 1 79 ? 17.192 -6.320 -6.394 1.00 90.62 79 ASP A C 1
ATOM 625 O O . ASP A 1 79 ? 17.669 -7.457 -6.408 1.00 90.62 79 ASP A O 1
ATOM 629 N N . PRO A 1 80 ? 17.495 -5.440 -7.367 1.00 86.25 80 PRO A N 1
ATOM 630 C CA . PRO A 1 80 ? 18.347 -5.796 -8.506 1.00 86.25 80 PRO A CA 1
ATOM 631 C C . PRO A 1 80 ? 19.760 -6.275 -8.139 1.00 86.25 80 PRO A C 1
ATOM 633 O O . PRO A 1 80 ? 20.411 -6.932 -8.949 1.00 86.25 80 PRO A O 1
ATOM 636 N N . SER A 1 81 ? 20.252 -5.915 -6.953 1.00 88.75 81 SER A N 1
ATOM 637 C CA . SER A 1 81 ? 21.596 -6.237 -6.468 1.00 88.75 81 SER A CA 1
ATOM 638 C C . SER A 1 81 ? 21.603 -7.392 -5.467 1.00 88.75 81 SER A C 1
ATOM 640 O O . SER A 1 81 ? 22.593 -8.117 -5.394 1.00 88.75 81 SER A O 1
ATOM 642 N N . LEU A 1 82 ? 20.535 -7.543 -4.677 1.00 88.00 82 LEU A N 1
ATOM 643 C CA . LEU A 1 82 ? 20.468 -8.500 -3.564 1.00 88.00 82 LEU A CA 1
ATOM 644 C C . LEU A 1 82 ? 19.545 -9.699 -3.828 1.00 88.00 82 LEU A C 1
ATOM 646 O O . LEU A 1 82 ? 19.629 -10.684 -3.098 1.00 88.00 82 LEU A O 1
ATOM 650 N N . GLY A 1 83 ? 18.722 -9.654 -4.878 1.00 90.38 83 GLY A N 1
ATOM 651 C CA . GLY A 1 83 ? 17.728 -10.684 -5.174 1.00 90.38 83 GLY A CA 1
ATOM 652 C C . GLY A 1 83 ? 16.429 -10.469 -4.401 1.00 90.38 83 GLY A C 1
ATOM 653 O O . GLY A 1 83 ? 16.045 -9.332 -4.123 1.00 90.38 83 GLY A O 1
ATOM 654 N N . ASP A 1 84 ? 15.728 -11.555 -4.091 1.00 94.25 84 ASP A N 1
ATOM 655 C CA . ASP A 1 84 ? 14.432 -11.487 -3.416 1.00 94.25 84 ASP A CA 1
ATOM 656 C C . ASP A 1 84 ? 14.586 -11.129 -1.937 1.00 94.25 84 ASP A C 1
ATOM 658 O O . ASP A 1 84 ? 15.423 -11.674 -1.217 1.00 94.25 84 ASP A O 1
ATOM 662 N N . MET A 1 85 ? 13.756 -10.191 -1.497 1.00 94.69 85 MET A N 1
ATOM 663 C CA . MET A 1 85 ? 13.785 -9.587 -0.175 1.00 94.69 85 MET A CA 1
ATOM 664 C C . MET A 1 85 ? 12.377 -9.555 0.414 1.00 94.69 85 MET A C 1
ATOM 666 O O . MET A 1 85 ? 11.392 -9.366 -0.302 1.00 94.69 85 MET A O 1
ATOM 670 N N . ASP A 1 86 ? 12.291 -9.642 1.738 1.00 94.31 86 ASP A N 1
ATOM 671 C CA . ASP A 1 86 ? 11.035 -9.529 2.468 1.00 94.31 86 ASP A CA 1
ATOM 672 C C . ASP A 1 86 ? 11.169 -8.710 3.766 1.00 94.31 86 ASP A C 1
ATOM 674 O O . ASP A 1 86 ? 12.259 -8.374 4.254 1.00 94.31 86 ASP A O 1
ATOM 678 N N . ILE A 1 87 ? 10.019 -8.302 4.293 1.00 91.56 87 ILE A N 1
ATOM 679 C CA . ILE A 1 87 ? 9.850 -7.799 5.652 1.00 91.56 87 ILE A CA 1
ATOM 680 C C . ILE A 1 87 ? 8.445 -8.144 6.137 1.00 91.56 87 ILE A C 1
ATOM 682 O O . ILE A 1 87 ? 7.472 -8.013 5.399 1.00 91.56 87 ILE A O 1
ATOM 686 N N . THR A 1 88 ? 8.339 -8.533 7.403 1.00 91.56 88 THR A N 1
ATOM 687 C CA . THR A 1 88 ? 7.054 -8.710 8.081 1.00 91.56 88 THR A CA 1
ATOM 688 C C . THR A 1 88 ? 6.829 -7.568 9.065 1.00 91.56 88 THR A C 1
ATOM 690 O O . THR A 1 88 ? 7.714 -7.237 9.856 1.00 91.56 88 THR A O 1
ATOM 693 N N . LEU A 1 89 ? 5.641 -6.971 9.016 1.00 88.94 89 LEU A N 1
ATOM 694 C CA . LEU A 1 89 ? 5.160 -5.963 9.953 1.00 88.94 89 LEU A CA 1
ATOM 695 C C . LEU A 1 89 ? 3.919 -6.505 10.661 1.00 88.94 89 LEU A C 1
ATOM 697 O O . LEU A 1 89 ? 3.040 -7.073 10.022 1.00 88.94 89 LEU A O 1
ATOM 701 N N . HIS A 1 90 ? 3.835 -6.299 11.971 1.00 90.19 90 HIS A N 1
ATOM 702 C CA . HIS A 1 90 ? 2.623 -6.573 12.738 1.00 90.19 90 HIS A CA 1
ATOM 703 C C . HIS A 1 90 ? 1.927 -5.254 13.045 1.00 90.19 90 HIS A C 1
ATOM 705 O O . HIS A 1 90 ? 2.548 -4.342 13.607 1.00 90.19 90 HIS A O 1
ATOM 711 N N . VAL A 1 91 ? 0.659 -5.156 12.660 1.00 90.50 91 VAL A N 1
ATOM 712 C CA . VAL A 1 91 ? -0.165 -3.965 12.860 1.00 90.50 91 VAL A CA 1
ATOM 713 C C . VAL A 1 91 ? -1.474 -4.321 13.548 1.00 90.50 91 VAL A C 1
ATOM 715 O O . VAL A 1 91 ? -1.950 -5.447 13.428 1.00 90.50 91 VAL A O 1
ATOM 718 N N . VAL A 1 92 ? -2.035 -3.366 14.276 1.00 90.19 92 VAL A N 1
ATOM 719 C CA . VAL A 1 92 ? -3.307 -3.511 14.989 1.00 90.19 92 VAL A CA 1
ATOM 720 C C . VAL A 1 92 ? -4.296 -2.444 14.549 1.00 90.19 92 VAL A C 1
ATOM 722 O O . VAL A 1 92 ? -3.868 -1.335 14.218 1.00 90.19 92 VAL A O 1
ATOM 725 N N . ASP A 1 93 ? -5.589 -2.767 14.539 1.00 87.75 93 ASP A N 1
ATOM 726 C CA . ASP A 1 93 ? -6.636 -1.800 14.185 1.00 87.75 93 ASP A CA 1
ATOM 727 C C . ASP A 1 93 ? -6.661 -0.622 15.171 1.00 87.75 93 ASP A C 1
ATOM 729 O O . ASP A 1 93 ? -6.482 -0.775 16.385 1.00 87.75 93 ASP A O 1
ATOM 733 N N . ASP A 1 94 ? -6.938 0.571 14.653 1.00 86.06 94 ASP A N 1
ATOM 734 C CA . ASP A 1 94 ? -7.372 1.685 15.480 1.00 86.06 94 ASP A CA 1
ATOM 735 C C . ASP A 1 94 ? -8.811 1.453 15.966 1.00 86.06 94 ASP A C 1
ATOM 737 O O . ASP A 1 94 ? -9.750 1.286 15.185 1.00 86.06 94 ASP A O 1
ATOM 741 N N . LYS A 1 95 ? -9.002 1.520 17.285 1.00 83.00 95 LYS A N 1
ATOM 742 C CA . LYS A 1 95 ? -10.320 1.403 17.927 1.00 83.00 95 LYS A CA 1
ATOM 743 C C . LYS A 1 95 ? -11.224 2.604 17.651 1.00 83.00 95 LYS A C 1
ATOM 745 O O . LYS A 1 95 ? -12.423 2.523 17.922 1.00 83.00 95 LYS A O 1
ATOM 750 N N . VAL A 1 96 ? -10.665 3.718 17.175 1.00 86.19 96 VAL A N 1
ATOM 751 C CA . VAL A 1 96 ? -11.409 4.934 16.830 1.00 86.19 96 VAL A CA 1
ATOM 752 C C . VAL A 1 96 ? -11.798 4.940 15.354 1.00 86.19 96 VAL A C 1
ATOM 754 O O . VAL A 1 96 ? -12.956 5.232 15.050 1.00 86.19 96 VAL A O 1
ATOM 757 N N . HIS A 1 97 ? -10.878 4.598 14.447 1.00 90.44 97 HIS A N 1
ATOM 758 C CA . HIS A 1 97 ? -11.136 4.614 13.011 1.00 90.44 97 HIS A CA 1
ATOM 759 C C . HIS A 1 97 ? -10.663 3.329 12.290 1.00 90.44 97 HIS A C 1
ATOM 761 O O . HIS A 1 97 ? -9.470 3.160 12.052 1.00 90.44 97 HIS A O 1
ATOM 767 N N . PRO A 1 98 ? -11.568 2.474 11.769 1.00 90.88 98 PRO A N 1
ATOM 768 C CA . PRO A 1 98 ? -11.214 1.141 11.252 1.00 90.88 98 PRO A CA 1
ATOM 769 C C . PRO A 1 98 ? -10.288 1.151 10.024 1.00 90.88 98 PRO A C 1
ATOM 771 O O . PRO A 1 98 ? -9.666 0.148 9.702 1.00 90.88 98 PRO A O 1
ATOM 774 N N . ALA A 1 99 ? -10.205 2.268 9.295 1.00 93.69 99 ALA A N 1
ATOM 775 C CA . ALA A 1 99 ? -9.278 2.437 8.171 1.00 93.69 99 ALA A CA 1
ATOM 776 C C . ALA A 1 99 ? -7.836 2.781 8.587 1.00 93.69 99 ALA A C 1
ATOM 778 O O . ALA A 1 99 ? -7.026 3.114 7.723 1.00 93.69 99 ALA A O 1
ATOM 779 N N . GLN A 1 100 ? -7.517 2.768 9.879 1.00 93.38 100 GLN A N 1
ATOM 780 C CA . GLN A 1 100 ? -6.205 3.114 10.404 1.00 93.38 100 GLN A CA 1
ATOM 781 C C . GLN A 1 100 ? -5.634 1.957 11.218 1.00 93.38 100 GLN A C 1
ATOM 783 O O . GLN A 1 100 ? -6.347 1.287 11.956 1.00 93.38 100 GLN A O 1
ATOM 788 N N . TYR A 1 101 ? -4.328 1.753 11.073 1.00 91.81 101 TYR A N 1
ATOM 789 C CA . TYR A 1 101 ? -3.584 0.698 11.737 1.00 91.81 101 TYR A CA 1
ATOM 790 C C . TYR A 1 101 ? -2.357 1.282 12.432 1.00 91.81 101 TYR A C 1
ATOM 792 O O . TYR A 1 101 ? -1.658 2.127 11.861 1.00 91.81 101 TYR A O 1
ATOM 800 N N . PHE A 1 102 ? -2.049 0.789 13.627 1.00 91.38 102 PHE A N 1
ATOM 801 C CA . PHE A 1 102 ? -0.849 1.127 14.396 1.00 91.38 102 PHE A CA 1
ATOM 802 C C . PHE A 1 102 ? 0.156 -0.020 14.385 1.00 91.38 102 PHE A C 1
ATOM 804 O O . PHE A 1 102 ? -0.217 -1.175 14.195 1.00 91.38 102 PHE A O 1
ATOM 811 N N . PHE A 1 103 ? 1.438 0.263 14.615 1.00 89.25 103 PHE A N 1
ATOM 812 C CA . PHE A 1 103 ? 2.412 -0.810 14.831 1.00 89.25 103 PHE A CA 1
ATOM 813 C C . PHE A 1 103 ? 2.125 -1.532 16.152 1.00 89.25 103 PHE A C 1
ATOM 815 O O . PHE A 1 103 ? 1.953 -0.883 17.178 1.00 89.25 103 PHE A O 1
ATOM 822 N N . LEU A 1 104 ? 2.187 -2.870 16.167 1.00 87.00 104 LEU A N 1
ATOM 823 C CA . LEU A 1 104 ? 1.972 -3.660 17.392 1.00 87.00 104 LEU A CA 1
ATOM 824 C C . LEU A 1 104 ? 2.903 -3.240 18.549 1.00 87.00 104 LEU A C 1
ATOM 826 O O . LEU A 1 104 ? 2.529 -3.295 19.715 1.00 87.00 104 LEU A O 1
ATOM 830 N N . HIS A 1 105 ? 4.134 -2.830 18.235 1.00 82.88 105 HIS A N 1
ATOM 831 C CA . HIS A 1 105 ? 5.124 -2.413 19.233 1.00 82.88 105 HIS A CA 1
ATOM 832 C C . HIS A 1 105 ? 5.067 -0.915 19.583 1.00 82.88 105 HIS A C 1
ATOM 834 O O .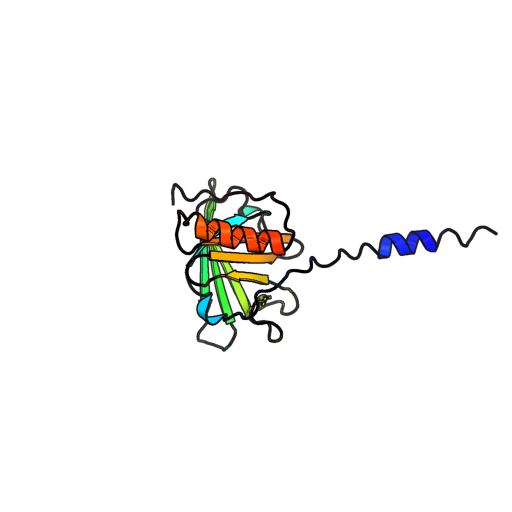 HIS A 1 105 ? 5.844 -0.471 20.428 1.00 82.88 105 HIS A O 1
ATOM 840 N N . ASP A 1 106 ? 4.196 -0.138 18.929 1.00 80.81 106 ASP A N 1
ATOM 841 C CA . ASP A 1 106 ? 4.039 1.304 19.138 1.00 80.81 106 ASP A CA 1
ATOM 842 C C . ASP A 1 106 ? 2.624 1.758 18.726 1.00 80.81 106 ASP A C 1
ATOM 844 O O . ASP A 1 106 ? 2.405 2.282 17.631 1.00 80.81 106 ASP A O 1
ATOM 848 N N . GLU A 1 107 ? 1.661 1.564 19.633 1.00 73.12 107 GLU A N 1
ATOM 849 C CA . GLU A 1 107 ? 0.237 1.901 19.444 1.00 73.12 107 GLU A CA 1
ATOM 850 C C . GLU A 1 107 ? -0.031 3.411 19.282 1.00 73.12 107 GLU A C 1
ATOM 852 O O . GLU A 1 107 ? -1.164 3.828 19.063 1.00 73.12 107 GLU A O 1
ATOM 857 N N . HIS A 1 108 ? 0.993 4.261 19.394 1.00 75.19 108 HIS A N 1
ATOM 858 C CA . HIS A 1 108 ? 0.879 5.703 19.173 1.00 75.19 108 HIS A CA 1
ATOM 859 C C . HIS A 1 108 ? 1.379 6.136 17.794 1.00 75.19 108 HIS A C 1
ATOM 861 O O . HIS A 1 108 ? 1.261 7.311 17.437 1.00 75.19 108 HIS A O 1
ATOM 867 N N . ARG A 1 109 ? 1.946 5.213 17.009 1.00 81.94 109 ARG A N 1
ATOM 868 C CA . ARG A 1 109 ? 2.443 5.492 15.662 1.00 81.94 109 ARG A CA 1
ATOM 869 C C . ARG A 1 109 ? 1.623 4.763 14.623 1.00 81.94 109 ARG A C 1
ATOM 871 O O . ARG A 1 109 ? 1.662 3.538 14.519 1.00 81.94 109 ARG A O 1
ATOM 878 N N . ILE A 1 110 ? 0.914 5.561 13.835 1.00 86.44 110 ILE A N 1
ATOM 879 C CA . ILE A 1 110 ? 0.194 5.096 12.658 1.00 86.44 110 ILE A CA 1
ATOM 880 C C . ILE A 1 110 ? 1.199 4.373 11.761 1.00 86.44 110 ILE A C 1
ATOM 882 O O . ILE A 1 110 ? 2.247 4.922 11.428 1.00 86.44 110 ILE A O 1
ATOM 886 N N . ALA A 1 111 ? 0.888 3.134 11.407 1.00 90.69 111 ALA A N 1
ATOM 887 C CA . ALA A 1 111 ? 1.636 2.343 10.444 1.00 90.69 111 ALA A CA 1
ATOM 888 C C . ALA A 1 111 ? 1.055 2.525 9.041 1.00 90.69 111 ALA A C 1
ATOM 890 O O . ALA A 1 111 ? 1.790 2.709 8.068 1.00 90.69 111 ALA A O 1
ATOM 891 N N . LEU A 1 112 ? -0.275 2.488 8.946 1.00 93.38 112 LEU A N 1
ATOM 892 C CA . LEU A 1 112 ? -1.006 2.514 7.690 1.00 93.38 112 LEU A CA 1
ATOM 893 C C . LEU A 1 112 ? -2.363 3.194 7.874 1.00 93.38 112 LEU A C 1
ATOM 895 O O . LEU A 1 112 ? -3.082 2.917 8.827 1.00 93.38 112 LEU A O 1
ATOM 899 N N . SER A 1 113 ? -2.731 4.025 6.909 1.00 95.38 113 SER A N 1
ATOM 900 C CA . SER A 1 113 ? -4.070 4.582 6.749 1.00 95.38 113 SER A CA 1
ATOM 901 C C . SER A 1 113 ? -4.609 4.213 5.369 1.00 95.38 113 SER A C 1
ATOM 903 O O . SER A 1 113 ? -3.933 4.427 4.360 1.00 95.38 113 SER A O 1
ATOM 905 N N . ILE A 1 114 ? -5.830 3.689 5.299 1.00 96.81 114 ILE A N 1
ATOM 906 C CA . ILE A 1 114 ? -6.531 3.391 4.049 1.00 96.81 114 ILE A CA 1
ATOM 907 C C . ILE A 1 114 ? -7.365 4.602 3.647 1.00 96.81 114 ILE A C 1
ATOM 909 O O . ILE A 1 114 ? -8.279 5.026 4.355 1.00 96.81 114 ILE A O 1
ATOM 913 N N . LEU A 1 115 ? -7.041 5.157 2.483 1.00 97.31 115 LEU A N 1
ATOM 914 C CA . LEU A 1 115 ? -7.667 6.367 1.946 1.00 97.31 115 LEU A CA 1
ATOM 915 C C . LEU A 1 115 ? -8.840 6.034 1.018 1.00 97.31 115 LEU A C 1
ATOM 917 O O . LEU A 1 115 ? -9.755 6.835 0.828 1.00 97.31 115 LEU A O 1
ATOM 921 N N . GLY A 1 116 ? -8.808 4.845 0.414 1.00 97.94 116 GLY A N 1
ATOM 922 C CA . GLY A 1 116 ? -9.882 4.334 -0.425 1.00 97.94 116 GLY A CA 1
ATOM 923 C C . GLY A 1 116 ? -9.541 2.979 -1.029 1.00 97.94 116 GLY A C 1
ATOM 924 O O . GLY A 1 116 ? -8.421 2.753 -1.474 1.00 97.94 116 GLY A O 1
ATOM 925 N N . THR A 1 117 ? -10.517 2.085 -1.078 1.00 98.25 117 THR A N 1
ATOM 926 C CA . THR A 1 117 ? -10.423 0.781 -1.732 1.00 98.25 117 THR A CA 1
ATOM 927 C C . THR A 1 117 ? -11.819 0.348 -2.162 1.00 98.25 117 THR A C 1
ATOM 929 O O . THR A 1 117 ? -12.809 0.758 -1.557 1.00 98.25 117 THR A O 1
ATOM 932 N N . ASP A 1 118 ? -11.908 -0.465 -3.206 1.00 97.75 118 ASP A N 1
ATOM 933 C CA . ASP A 1 118 ? -13.113 -1.238 -3.515 1.00 97.75 118 ASP A CA 1
ATOM 934 C C . ASP A 1 118 ? -12.994 -2.703 -3.065 1.00 97.75 118 ASP A C 1
ATOM 936 O O . ASP A 1 118 ? -13.851 -3.510 -3.408 1.00 97.75 118 ASP A O 1
ATOM 940 N N . TYR A 1 119 ? -11.949 -3.033 -2.295 1.00 97.62 119 TYR A N 1
ATOM 941 C CA . TYR A 1 119 ? -11.560 -4.356 -1.784 1.00 97.62 119 TYR A CA 1
ATOM 942 C C . TYR A 1 119 ? -11.107 -5.365 -2.850 1.00 97.62 119 TYR A C 1
ATOM 944 O O . TYR A 1 119 ? -10.170 -6.140 -2.619 1.00 97.62 119 TYR A O 1
ATOM 952 N N . ASP A 1 120 ? -11.731 -5.313 -4.023 1.00 98.00 120 ASP A N 1
ATOM 953 C CA . ASP A 1 120 ? -11.613 -6.313 -5.079 1.00 98.00 120 ASP A CA 1
ATOM 954 C C . ASP A 1 120 ? -10.618 -5.933 -6.180 1.00 98.00 120 ASP A C 1
ATOM 956 O O . ASP A 1 120 ? -10.112 -6.818 -6.868 1.00 98.00 120 ASP A O 1
ATOM 960 N N . ASN A 1 121 ? -10.311 -4.645 -6.373 1.00 98.31 121 ASN A N 1
ATOM 961 C CA . ASN A 1 121 ? -9.471 -4.209 -7.489 1.00 98.31 121 ASN A CA 1
ATOM 962 C C . ASN A 1 121 ? -8.342 -3.274 -7.077 1.00 98.31 121 ASN A C 1
ATOM 964 O O . ASN A 1 121 ? -7.210 -3.509 -7.500 1.00 98.31 121 ASN A O 1
ATOM 968 N N . TYR A 1 122 ? -8.612 -2.236 -6.283 1.00 98.50 122 TYR A N 1
ATOM 969 C CA . TYR A 1 122 ? -7.619 -1.225 -5.917 1.00 98.50 122 TYR A CA 1
ATOM 970 C C . TYR A 1 122 ? -7.601 -0.911 -4.428 1.00 98.50 122 TYR A C 1
ATOM 972 O O . TYR A 1 122 ? -8.608 -1.017 -3.733 1.00 98.50 122 TYR A O 1
ATOM 980 N N . LEU A 1 123 ? -6.454 -0.435 -3.961 1.00 98.50 123 LEU A N 1
ATOM 981 C CA . LEU A 1 123 ? -6.258 0.134 -2.638 1.00 98.50 123 LEU A CA 1
ATOM 982 C C . LEU A 1 123 ? -5.353 1.357 -2.759 1.00 98.50 123 LEU A C 1
ATOM 984 O O . LEU A 1 123 ? -4.326 1.330 -3.436 1.00 98.50 123 LEU A O 1
ATOM 988 N N . VAL A 1 124 ? -5.742 2.441 -2.100 1.00 98.06 124 VAL A N 1
ATOM 989 C CA . VAL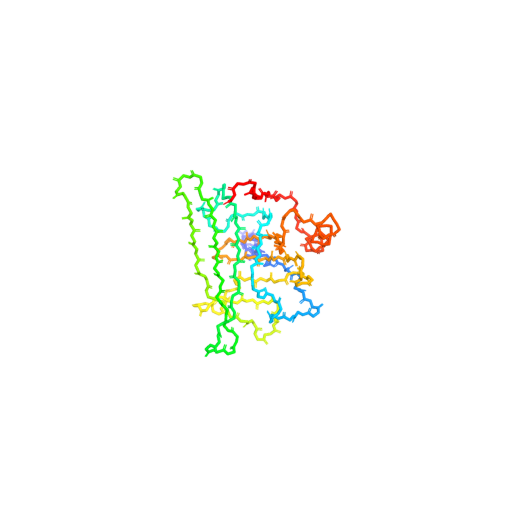 A 1 124 ? -4.937 3.649 -1.939 1.00 98.06 124 VAL A CA 1
ATOM 990 C C . VAL A 1 124 ? -4.651 3.817 -0.460 1.00 98.06 124 VAL A C 1
ATOM 992 O O . VAL A 1 124 ? -5.576 3.894 0.353 1.00 98.06 124 VAL A O 1
ATOM 995 N N . GLY A 1 125 ? -3.368 3.856 -0.123 1.00 96.94 125 GLY A N 1
ATOM 996 C CA . GLY A 1 125 ? -2.908 3.894 1.256 1.00 96.94 125 GLY A CA 1
ATOM 997 C C . GLY A 1 125 ? -1.899 5.004 1.506 1.00 96.94 125 GLY A C 1
ATOM 998 O O . GLY A 1 125 ? -1.242 5.501 0.589 1.00 96.94 125 GLY A O 1
ATOM 999 N N . HIS A 1 126 ? -1.779 5.360 2.778 1.00 95.62 126 HIS A N 1
ATOM 1000 C CA . HIS A 1 126 ? -0.731 6.203 3.326 1.00 95.62 126 HIS A CA 1
ATOM 1001 C C . HIS A 1 126 ? 0.015 5.403 4.397 1.00 95.62 126 HIS A C 1
ATOM 1003 O O . HIS A 1 126 ? -0.557 5.061 5.429 1.00 95.62 126 HIS A O 1
ATOM 1009 N N . GLY A 1 127 ? 1.262 5.037 4.117 1.00 93.00 127 GLY A N 1
ATOM 1010 C CA . GLY A 1 127 ? 2.116 4.272 5.022 1.00 93.00 127 GLY A CA 1
ATOM 1011 C C . GLY A 1 127 ? 3.130 5.171 5.714 1.00 93.00 127 GLY A C 1
ATOM 1012 O O . GLY A 1 127 ? 3.669 6.087 5.092 1.00 93.00 127 GLY A O 1
ATOM 1013 N N . MET A 1 128 ? 3.433 4.884 6.977 1.00 90.69 128 MET A N 1
ATOM 1014 C CA . MET A 1 128 ? 4.411 5.631 7.765 1.00 90.69 128 MET A CA 1
ATOM 1015 C C . MET A 1 128 ? 5.405 4.682 8.431 1.00 90.69 128 MET A C 1
ATOM 1017 O O . MET A 1 128 ? 5.043 3.622 8.935 1.00 90.69 128 MET A O 1
ATOM 1021 N N . LEU A 1 129 ? 6.680 5.067 8.447 1.00 85.56 129 LEU A N 1
ATOM 1022 C CA . LEU A 1 129 ? 7.729 4.353 9.167 1.00 85.56 129 LEU A CA 1
ATOM 1023 C C . LEU A 1 129 ? 8.728 5.356 9.751 1.00 85.56 129 LEU A C 1
ATOM 1025 O O . LEU A 1 129 ? 9.529 5.966 9.037 1.00 85.56 129 LEU A O 1
ATOM 1029 N N . GLY A 1 130 ? 8.685 5.532 11.072 1.00 83.44 130 GLY A N 1
ATOM 1030 C CA . GLY A 1 130 ? 9.444 6.584 11.746 1.00 83.44 130 GLY A CA 1
ATOM 1031 C C . GLY A 1 130 ? 8.980 7.969 11.288 1.00 83.44 130 GLY A C 1
ATOM 1032 O O . GLY A 1 130 ? 7.809 8.298 11.422 1.00 83.44 130 GLY A O 1
ATOM 1033 N N . LEU A 1 131 ? 9.900 8.773 10.748 1.00 83.38 131 LEU A N 1
ATOM 1034 C CA . LEU A 1 131 ? 9.604 10.108 10.201 1.00 83.38 131 LEU A CA 1
ATOM 1035 C C . LEU A 1 131 ? 9.322 10.096 8.689 1.00 83.38 131 LEU A C 1
ATOM 1037 O O . LEU A 1 131 ? 9.126 11.154 8.098 1.00 83.38 131 LEU A O 1
ATOM 1041 N N . LYS A 1 132 ? 9.367 8.925 8.042 1.00 87.75 132 LYS A N 1
ATOM 1042 C CA . LYS A 1 132 ? 9.099 8.787 6.607 1.00 87.75 132 LYS A CA 1
ATOM 1043 C C . LYS A 1 132 ? 7.637 8.417 6.393 1.00 87.75 132 LYS A C 1
ATOM 1045 O O . LYS A 1 132 ? 7.099 7.582 7.118 1.00 87.75 132 LYS A O 1
ATOM 1050 N N . ALA A 1 133 ? 7.045 8.997 5.361 1.00 90.56 133 ALA A N 1
ATOM 1051 C CA . ALA A 1 133 ? 5.685 8.740 4.924 1.00 90.56 133 ALA A CA 1
ATOM 1052 C C . ALA A 1 133 ? 5.674 8.450 3.420 1.00 90.56 133 ALA A C 1
ATOM 1054 O O . ALA A 1 133 ? 6.563 8.894 2.693 1.00 90.56 133 ALA A O 1
ATOM 1055 N N . THR A 1 134 ? 4.696 7.682 2.955 1.00 92.50 134 THR A N 1
ATOM 1056 C CA . THR A 1 134 ? 4.445 7.480 1.528 1.00 92.50 134 THR A CA 1
ATOM 1057 C C . THR A 1 134 ? 2.960 7.308 1.276 1.00 92.50 134 THR A C 1
ATOM 1059 O O . THR A 1 134 ? 2.277 6.570 1.979 1.00 92.50 134 THR A O 1
ATOM 1062 N N . TYR A 1 135 ? 2.485 7.905 0.195 1.00 95.44 135 TYR A N 1
ATOM 1063 C CA . TYR A 1 135 ? 1.247 7.510 -0.457 1.00 95.44 135 TYR A CA 1
ATOM 1064 C C . TYR A 1 135 ? 1.563 6.427 -1.477 1.00 95.44 135 TYR A C 1
ATOM 1066 O O . TYR A 1 135 ? 2.626 6.453 -2.106 1.00 95.44 135 TYR A O 1
ATOM 1074 N N . PHE A 1 136 ? 0.653 5.478 -1.647 1.00 96.50 136 PHE A N 1
ATOM 1075 C CA . PHE A 1 136 ? 0.808 4.413 -2.626 1.00 96.50 136 PHE A CA 1
ATOM 1076 C C . PHE A 1 136 ? -0.532 3.974 -3.206 1.00 96.50 136 PHE A C 1
ATOM 1078 O O . PHE A 1 136 ? -1.586 4.130 -2.586 1.00 96.50 136 PHE A O 1
ATOM 1085 N N . THR A 1 137 ? -0.468 3.403 -4.406 1.00 97.62 137 THR A N 1
ATOM 1086 C CA . THR A 1 137 ? -1.571 2.653 -5.006 1.00 97.62 137 THR A CA 1
ATOM 1087 C C . THR A 1 137 ? -1.176 1.192 -5.123 1.00 97.62 137 THR A C 1
ATOM 1089 O O . THR A 1 137 ? -0.025 0.859 -5.425 1.00 97.62 137 THR A O 1
ATOM 1092 N N . ALA A 1 138 ? -2.139 0.318 -4.879 1.00 98.44 138 ALA A N 1
ATOM 1093 C CA . ALA A 1 138 ? -1.992 -1.110 -5.035 1.00 98.44 138 ALA A CA 1
ATOM 1094 C C . ALA A 1 138 ? -3.201 -1.691 -5.762 1.00 98.44 138 ALA A C 1
ATOM 1096 O O . ALA A 1 138 ? -4.302 -1.144 -5.684 1.00 98.44 138 ALA A O 1
ATOM 1097 N N . PHE A 1 139 ? -2.997 -2.811 -6.449 1.00 98.50 139 PHE A N 1
ATOM 1098 C CA . PHE A 1 139 ? -4.056 -3.506 -7.171 1.00 98.50 139 PHE A CA 1
ATOM 1099 C C . PHE A 1 139 ? -4.053 -4.995 -6.850 1.00 98.50 139 PHE A C 1
ATOM 1101 O O . PHE A 1 139 ? -3.006 -5.564 -6.555 1.00 98.50 139 PHE A O 1
ATOM 1108 N N . ARG A 1 140 ? -5.213 -5.648 -6.952 1.00 97.88 140 ARG A N 1
ATOM 1109 C CA . ARG A 1 140 ? -5.310 -7.116 -6.833 1.00 97.88 140 ARG A CA 1
ATOM 1110 C C . ARG A 1 140 ? -4.709 -7.854 -8.024 1.00 97.88 140 ARG A C 1
ATOM 1112 O O . ARG A 1 140 ? -4.354 -9.022 -7.915 1.00 97.88 140 ARG A O 1
ATOM 1119 N N . LYS A 1 141 ? -4.605 -7.183 -9.171 1.00 96.56 141 LYS A N 1
ATOM 1120 C CA . LYS A 1 141 ? -4.088 -7.744 -10.418 1.00 96.56 141 LYS A CA 1
ATOM 1121 C C . LYS A 1 141 ? -3.392 -6.669 -11.240 1.00 96.56 141 LYS A C 1
ATOM 1123 O O . LYS A 1 141 ? -3.849 -5.529 -11.293 1.00 96.56 141 LYS A O 1
ATOM 1128 N N . LEU A 1 142 ? -2.327 -7.068 -11.932 1.00 95.50 142 LEU A N 1
ATOM 1129 C CA . LEU A 1 142 ? -1.662 -6.266 -12.953 1.00 95.50 142 LEU A CA 1
ATOM 1130 C C . LEU A 1 142 ? -1.716 -6.975 -14.326 1.00 95.50 142 LEU A C 1
ATOM 1132 O O . LEU A 1 142 ? -1.662 -8.207 -14.371 1.00 95.50 142 LEU A O 1
ATOM 1136 N N . PRO A 1 143 ? -1.825 -6.230 -15.444 1.00 95.06 143 PRO A N 1
ATOM 1137 C CA . PRO A 1 143 ? -2.100 -4.792 -15.498 1.00 95.06 143 PRO A CA 1
ATOM 1138 C C . PRO A 1 143 ? -3.514 -4.475 -14.979 1.00 95.06 143 PRO A C 1
ATOM 1140 O O . PRO A 1 143 ? -4.442 -5.252 -15.195 1.00 95.06 143 PRO A O 1
ATOM 1143 N N . ALA A 1 144 ? -3.662 -3.352 -14.273 1.00 94.50 144 ALA A N 1
ATOM 1144 C CA . ALA A 1 144 ? -4.960 -2.899 -13.777 1.00 94.50 144 ALA A CA 1
ATOM 1145 C C . ALA A 1 144 ? -5.818 -2.333 -14.921 1.00 94.50 144 ALA A C 1
ATOM 1147 O O . ALA A 1 144 ? -5.292 -1.805 -15.903 1.00 94.50 144 ALA A O 1
ATOM 1148 N N . ASP A 1 145 ? -7.142 -2.399 -14.790 1.00 96.75 145 ASP A N 1
ATOM 1149 C CA . ASP A 1 145 ? -8.035 -1.771 -15.763 1.00 96.75 145 ASP A CA 1
ATOM 1150 C C . ASP A 1 145 ? -7.931 -0.235 -15.686 1.00 96.75 145 ASP A C 1
ATOM 1152 O O . ASP A 1 145 ? -7.874 0.324 -14.585 1.00 96.75 145 ASP A O 1
ATOM 1156 N N . PRO A 1 146 ? -7.984 0.499 -16.816 1.00 96.94 146 PRO A N 1
ATOM 1157 C CA . PRO A 1 146 ? -7.889 1.963 -16.803 1.00 96.94 146 PRO A CA 1
ATOM 1158 C C . PRO A 1 146 ? -8.943 2.650 -15.921 1.00 96.94 146 PRO A C 1
ATOM 1160 O O . PRO A 1 146 ? -8.671 3.685 -15.317 1.00 96.94 146 PRO A O 1
ATOM 1163 N N . ALA A 1 147 ? -10.143 2.069 -15.815 1.00 97.00 147 ALA A N 1
ATOM 1164 C CA . ALA A 1 147 ? -11.202 2.579 -14.944 1.00 97.00 147 ALA A CA 1
ATOM 1165 C C . ALA A 1 147 ? -10.856 2.428 -13.452 1.00 97.00 147 ALA A C 1
ATOM 1167 O O . ALA A 1 147 ? -11.135 3.333 -12.665 1.00 97.00 147 ALA A O 1
ATOM 1168 N N . VAL A 1 148 ? -10.211 1.318 -13.082 1.00 97.38 148 VAL A N 1
ATOM 1169 C CA . VAL A 1 148 ? -9.739 1.036 -11.720 1.00 97.38 148 VAL A CA 1
ATOM 1170 C C . VAL A 1 148 ? -8.592 1.986 -11.355 1.00 97.38 148 VAL A C 1
ATOM 1172 O O . VAL A 1 148 ? -8.617 2.596 -10.287 1.00 97.38 148 VAL A O 1
ATOM 1175 N N . MET A 1 149 ? -7.642 2.213 -12.271 1.00 96.38 149 MET A N 1
ATOM 1176 C CA . MET A 1 149 ? -6.586 3.218 -12.074 1.00 96.38 149 MET A CA 1
ATOM 1177 C C . MET A 1 149 ? -7.168 4.624 -11.877 1.00 96.38 149 MET A C 1
ATOM 1179 O O . MET A 1 149 ? -6.798 5.328 -10.941 1.00 96.38 149 MET A O 1
ATOM 1183 N N . ALA A 1 150 ? -8.140 5.018 -12.708 1.00 96.75 150 ALA A N 1
ATOM 1184 C CA . ALA A 1 150 ? -8.794 6.318 -12.587 1.00 96.75 150 ALA A CA 1
ATOM 1185 C C . ALA A 1 150 ? -9.570 6.478 -11.265 1.00 96.75 150 ALA A C 1
ATOM 1187 O O . ALA A 1 150 ? -9.707 7.598 -10.768 1.00 96.75 150 ALA A O 1
ATOM 1188 N N . ALA A 1 151 ? -10.096 5.390 -10.693 1.00 97.31 151 ALA A N 1
ATOM 1189 C CA . ALA A 1 151 ? -10.719 5.409 -9.372 1.00 97.31 151 ALA A CA 1
ATOM 1190 C C . ALA A 1 151 ? -9.681 5.664 -8.268 1.00 97.31 151 ALA A C 1
ATOM 1192 O O . ALA A 1 151 ? -9.886 6.562 -7.450 1.00 97.31 151 ALA A O 1
ATOM 1193 N N . ALA A 1 152 ? -8.543 4.963 -8.296 1.00 96.44 152 ALA A N 1
ATOM 1194 C CA . ALA A 1 152 ? -7.438 5.187 -7.362 1.00 96.44 152 ALA A CA 1
ATOM 1195 C C . ALA A 1 152 ? -6.888 6.628 -7.448 1.00 96.44 152 ALA A C 1
ATOM 1197 O O . ALA A 1 152 ? -6.730 7.304 -6.429 1.00 96.44 152 ALA A O 1
ATOM 1198 N N . ASP A 1 153 ? -6.703 7.154 -8.662 1.00 95.19 153 ASP A N 1
ATOM 1199 C CA . ASP A 1 153 ? -6.227 8.524 -8.887 1.00 95.19 153 ASP A CA 1
ATOM 1200 C C . ASP A 1 153 ? -7.155 9.590 -8.293 1.00 95.19 153 ASP A C 1
ATOM 1202 O O . ASP A 1 153 ? -6.691 10.623 -7.802 1.00 95.19 153 ASP A O 1
ATOM 1206 N N . LYS A 1 154 ? -8.474 9.363 -8.315 1.00 95.69 154 LYS A N 1
ATOM 1207 C CA . LYS A 1 154 ? -9.440 10.277 -7.687 1.00 95.69 154 LYS A CA 1
ATOM 1208 C C . LYS A 1 154 ? -9.258 10.338 -6.171 1.00 95.69 154 LYS A C 1
ATOM 1210 O O . LYS A 1 154 ? -9.427 11.412 -5.596 1.00 95.69 154 LYS A O 1
ATOM 1215 N N . ILE A 1 155 ? -8.890 9.228 -5.527 1.00 96.19 155 ILE A N 1
ATOM 1216 C CA . ILE A 1 155 ? -8.617 9.197 -4.082 1.00 96.19 155 ILE A CA 1
ATOM 1217 C C . ILE A 1 155 ? -7.358 10.003 -3.753 1.00 96.19 155 ILE A C 1
ATOM 1219 O O . ILE A 1 155 ? -7.379 10.814 -2.826 1.00 96.19 155 ILE A O 1
ATOM 1223 N N . LEU A 1 156 ? -6.290 9.850 -4.540 1.00 93.88 156 LEU A N 1
ATOM 1224 C CA . LEU A 1 156 ? -5.069 10.647 -4.375 1.00 93.88 156 LEU A CA 1
ATOM 1225 C C . LEU A 1 156 ? -5.333 12.148 -4.563 1.00 93.88 156 LEU A C 1
ATOM 1227 O O . LEU A 1 156 ? -4.885 12.964 -3.761 1.00 93.88 156 LEU A O 1
ATOM 1231 N N . GLN A 1 157 ? -6.126 12.516 -5.575 1.00 92.62 157 GLN A N 1
ATOM 1232 C CA . GLN A 1 157 ? -6.524 13.909 -5.814 1.00 92.62 157 GLN A CA 1
ATOM 1233 C C . GLN A 1 157 ? -7.362 14.480 -4.667 1.00 92.62 157 GLN A C 1
ATOM 1235 O O . GLN A 1 157 ? -7.143 15.622 -4.263 1.00 92.62 157 GLN A O 1
ATOM 1240 N N . LYS A 1 158 ? -8.292 13.691 -4.110 1.00 93.00 158 LYS A N 1
ATOM 1241 C CA . LYS A 1 158 ? -9.088 14.077 -2.934 1.00 93.00 158 LYS A CA 1
ATOM 1242 C C . LYS A 1 158 ? -8.189 14.399 -1.734 1.00 93.00 158 LYS A C 1
ATOM 1244 O O . LYS A 1 158 ? -8.447 15.373 -1.036 1.00 93.00 158 LYS A O 1
ATOM 1249 N N . ASN A 1 159 ? -7.115 13.630 -1.556 1.00 91.75 159 ASN A N 1
ATOM 1250 C CA . ASN A 1 159 ? -6.101 13.825 -0.516 1.00 91.75 159 ASN A CA 1
ATOM 1251 C C . ASN A 1 159 ? -5.046 14.892 -0.870 1.00 91.75 159 ASN A C 1
ATOM 1253 O O . ASN A 1 159 ? -4.066 15.039 -0.154 1.00 91.75 159 ASN A O 1
ATOM 1257 N N . LYS A 1 160 ? -5.228 15.645 -1.969 1.00 89.69 160 LYS A N 1
ATOM 1258 C CA . LYS A 1 160 ? -4.319 16.713 -2.432 1.00 89.69 160 LYS A CA 1
ATOM 1259 C C . LYS A 1 160 ? -2.859 16.268 -2.614 1.00 89.69 160 LYS A C 1
ATOM 1261 O O . LYS A 1 160 ? -1.958 17.103 -2.598 1.00 89.69 160 LYS A O 1
ATOM 1266 N N . VAL A 1 161 ? -2.624 14.976 -2.844 1.00 85.75 161 VAL A N 1
ATOM 1267 C CA . VAL A 1 161 ? -1.276 14.436 -3.046 1.00 85.75 161 VAL A CA 1
ATOM 1268 C C . VAL A 1 161 ? -0.747 14.898 -4.406 1.00 85.75 161 VAL A C 1
ATOM 1270 O O . VAL A 1 161 ? -1.379 14.673 -5.443 1.00 85.75 161 VAL A O 1
ATOM 1273 N N . THR A 1 162 ? 0.414 15.555 -4.422 1.00 77.00 162 THR A N 1
ATOM 1274 C CA . THR A 1 162 ? 1.074 15.998 -5.659 1.00 77.00 162 THR A CA 1
ATOM 1275 C C . THR A 1 162 ? 1.763 14.830 -6.378 1.00 77.00 162 THR A C 1
ATOM 1277 O O . THR A 1 162 ? 2.184 13.850 -5.767 1.00 77.00 162 THR A O 1
ATOM 1280 N N . ARG A 1 163 ? 1.832 14.895 -7.716 1.00 64.69 163 ARG A N 1
ATOM 1281 C CA . ARG A 1 163 ? 2.122 13.746 -8.598 1.00 64.69 163 ARG A CA 1
ATOM 1282 C C . ARG A 1 163 ? 3.615 13.430 -8.810 1.00 64.69 163 ARG A C 1
ATOM 1284 O O . ARG A 1 163 ? 4.049 13.343 -9.953 1.00 64.69 163 ARG A O 1
ATOM 1291 N N . ASP A 1 164 ? 4.356 13.140 -7.747 1.00 83.94 164 ASP A N 1
ATOM 1292 C CA . ASP A 1 164 ? 5.737 12.623 -7.853 1.00 83.94 164 ASP A CA 1
ATOM 1293 C C . ASP A 1 164 ? 5.801 11.111 -7.582 1.00 83.94 164 ASP A C 1
ATOM 1295 O O . ASP A 1 164 ? 6.580 10.626 -6.767 1.00 83.94 164 ASP A O 1
ATOM 1299 N N . PHE A 1 165 ? 4.928 10.342 -8.239 1.00 91.56 165 PHE A N 1
ATOM 1300 C CA . PHE A 1 165 ? 4.852 8.894 -8.043 1.00 91.56 165 PHE A CA 1
ATOM 1301 C C . PHE A 1 165 ? 5.848 8.151 -8.932 1.00 91.56 165 PHE A C 1
ATOM 1303 O O . PHE A 1 165 ? 5.855 8.295 -10.155 1.00 91.56 165 PHE A O 1
ATOM 1310 N N . GLN A 1 166 ? 6.630 7.273 -8.314 1.00 93.44 166 GLN A N 1
ATOM 1311 C CA . GLN A 1 166 ? 7.399 6.249 -8.998 1.00 93.44 166 GLN A CA 1
ATOM 1312 C C . GLN A 1 166 ? 6.497 5.044 -9.278 1.00 93.44 166 GLN A C 1
ATOM 1314 O O . GLN A 1 166 ? 5.881 4.499 -8.359 1.00 93.44 166 GLN A O 1
ATOM 1319 N N . ILE A 1 167 ? 6.450 4.608 -10.538 1.00 94.81 167 ILE A N 1
ATOM 1320 C CA . ILE A 1 167 ? 5.843 3.327 -10.920 1.00 94.81 167 ILE A CA 1
ATOM 1321 C C . ILE A 1 167 ? 6.845 2.208 -10.633 1.00 94.81 167 ILE A C 1
ATOM 1323 O O . ILE A 1 167 ? 8.024 2.310 -10.978 1.00 94.81 167 ILE A O 1
ATOM 1327 N N . ILE A 1 168 ? 6.363 1.147 -9.998 1.00 95.62 168 ILE A N 1
ATOM 1328 C CA . ILE A 1 168 ? 7.133 -0.051 -9.676 1.00 95.62 168 ILE A CA 1
ATOM 1329 C C . ILE A 1 168 ? 7.070 -1.009 -10.866 1.00 95.62 168 ILE A C 1
ATOM 1331 O O . ILE A 1 168 ? 6.000 -1.260 -11.421 1.00 95.62 168 ILE A O 1
ATOM 1335 N N . ASP A 1 169 ? 8.220 -1.545 -11.269 1.00 95.81 169 ASP A N 1
ATOM 1336 C CA . ASP A 1 169 ? 8.299 -2.492 -12.381 1.00 95.81 169 ASP A CA 1
ATOM 1337 C C . ASP A 1 169 ? 7.886 -3.906 -11.935 1.00 95.81 169 ASP A C 1
ATOM 1339 O O . ASP A 1 169 ? 8.508 -4.495 -11.050 1.00 95.81 169 ASP A O 1
ATOM 1343 N N . HIS A 1 170 ? 6.851 -4.445 -12.586 1.00 96.56 170 HIS A N 1
ATOM 1344 C CA . HIS A 1 170 ? 6.300 -5.795 -12.390 1.00 96.56 170 HIS A CA 1
ATOM 1345 C C . HIS A 1 170 ? 6.420 -6.679 -13.648 1.00 96.56 170 HIS A C 1
ATOM 1347 O O . HIS A 1 170 ? 5.753 -7.700 -13.765 1.00 96.56 170 HIS A O 1
ATOM 1353 N N . SER A 1 171 ? 7.237 -6.289 -14.632 1.00 91.56 171 SER A N 1
ATOM 1354 C CA . SER A 1 171 ? 7.357 -7.001 -15.917 1.00 91.56 171 SER A CA 1
ATOM 1355 C C . SER A 1 171 ? 8.191 -8.290 -15.869 1.00 91.56 171 SER A C 1
ATOM 1357 O O . SER A 1 171 ? 8.175 -9.066 -16.825 1.00 91.56 171 SER A O 1
ATOM 1359 N N . SER A 1 172 ? 8.957 -8.523 -14.800 1.00 87.00 172 SER A N 1
ATOM 1360 C CA . SER A 1 172 ? 9.829 -9.699 -14.642 1.00 87.00 172 SER A CA 1
ATOM 1361 C C . SER A 1 172 ? 9.944 -10.080 -13.169 1.00 87.00 172 SER A C 1
ATOM 1363 O O . SER A 1 172 ? 10.965 -9.816 -12.533 1.00 87.00 172 SER A O 1
ATOM 1365 N N . CYS A 1 173 ? 8.845 -10.644 -12.680 1.00 85.81 173 CYS A N 1
ATOM 1366 C CA . CYS A 1 173 ? 8.711 -11.387 -11.436 1.00 85.81 173 CYS A CA 1
ATOM 1367 C C . CYS A 1 173 ? 8.595 -12.878 -11.818 1.00 85.81 173 CYS A C 1
ATOM 1369 O O . CYS A 1 173 ? 9.003 -13.724 -11.010 1.00 85.81 173 CYS A O 1
#

Secondary structure (DSSP, 8-state):
--SSTTHHHHHHHSS-----------SS--GGGS-EEEEEEEESS-SSGGGTT-EEEEEEEEE-TTSTTEEEEEEEEEETTTEEEEEEEEEEE-SS-TTEEEETTEEEEEEEEEEEE-SSSEEEEEEEETTEEEEEEEESSSSPPHHHHHHHHHHHHHTT--S-PEEPB-S--

pLDDT: mean 84.84, std 17.32, range [36.81, 98.5]

Organism: NCBI:txid34638

=== Feature glossary ===
Each block in this record encodes a different view of the same protein. In brief:

Predicted aligned error. PAE(i, j) answers: if I align the predicted and true structures on residue i, how far off (in Å) do I expect residue j to be? A block-diagonal PAE matrix with low values on the blocks and high values off-diagonal is the signature of a multi-domain protein with confidently predicted domains but uncertain inter-domain orientation.

Contact-map, Ramachandran, and PAE plots. Plot images: a contact map (which residues are close in 3D, as an N×N binary image), a Ramachandran scatter (backbone torsion angles, revealing secondary-structure composition at a glance), and — for AlphaFold structures — a PAE heatmap (pairwise prediction confidence).

Backbone torsions (φ/ψ). φ (phi) and ψ (psi) are the two rotatable backbone dihedrals per residue: φ is the C(i-1)–N–Cα–C torsion, ψ is the N–Cα–C–N(i+1) torsion, both in degrees on (−180°, 180°]. α-helical residues cluster near (−60°, −45°); β-strand residues near (−120°, +130°). A Ramachandran plot is simply a scatter of (φ, ψ) for every residue.

Foldseek 3Di. A 3Di character summarizes, for each residue, the relative orientation of the Cα frame of its nearest spatial neighbor. Because it encodes fold topology rather than chemistry, 3Di alignments detect remote structural similarity that sequence alignment misses.

Radius of gyration, Cα contacts, bounding box. Three whole-structure scalars: the radius of gyration (RMS distance of Cα from centroid, in Å), the count of Cα–Cα contacts (pairs closer than 8 Å and separated by more than four residues in sequence — i.e. tertiary, not local, contacts), and the bounding-box dimensions. Together they distinguish compact globular folds from extended fibres or disordered chains.

Sequence. Sequence gives the chain of amino acids in standard one-letter code (A=alanine, C=cysteine, …, Y=tyrosine), read N→C. It is the only feature that is directly encoded by the gene; all structural features are derived from the folded form of this sequence.

mmCIF coordinates. Atomic coordinates in PDBx/mmCIF format — the same representation the Protein Data Bank distributes. Each line of the _atom_site loop places one backbone atom in Cartesian space (units: ångströms, origin: arbitrary).

Secondary structure (3-state, P-SEA). Three-state secondary structure (P-SEA) collapses the eight DSSP classes into helix (a), strand (b), and coil (c). P-SEA assigns these from Cα geometry alone — distances and angles — without requiring backbone oxygens, so it works on any Cα trace.

InterPro / GO / CATH / organism. Functional annotations link the protein to curated databases. InterPro entries identify conserved domains and families by matching the sequence against member-database signatures (Pfam, PROSITE, CDD, …). Gene Ontology (GO) terms describe molecular function, biological process, and cellular component in a controlled vocabulary. CATH places the structure in a hierarchical fold classification (Class/Architecture/Topology/Homologous-superfamily). The organism is the source species.

B-factor. B-factor (Debye–Waller factor) reflects atomic displacement in the crystal lattice. It is an experimental observable (units Å²), not a prediction; low values mean the atom is pinned down, high values mean it moves or is heterogeneous across the crystal.

Rendered structure images. Structure images are PyMOL renders from six orthogonal camera directions. Cartoon representation draws helices as coils and strands as arrows; sticks shows the backbone as bonds; surface shows the solvent-excluded envelope. Rainbow coloring maps sequence position to hue (blue→red, N→C); chain coloring assigns a distinct color per polypeptide.

Solvent-accessible surface area. Solvent-accessible surface area (SASA) is the area in Å² traced out by the centre of a 1.4 Å probe sphere (a water mol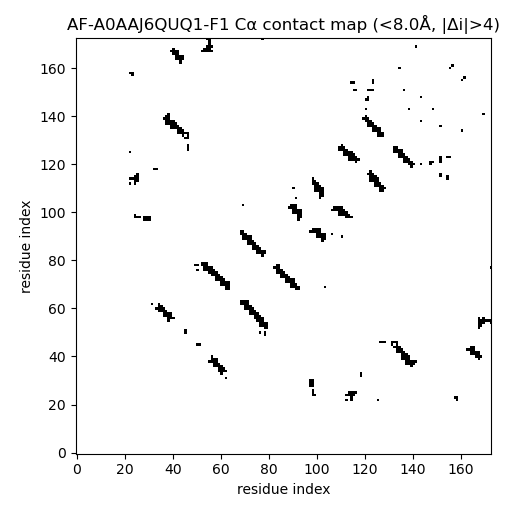ecule) rolled over the protein's van der Waals surface (Shrake–Rupley / Lee–Richards construction). Buried residues have near-zero SASA; fully exposed residues can exceed 200 Å². The total SASA scales roughly with the number of surface residues.

Secondary structure (8-state, DSSP). The SS8 string is DSSP's per-residue secondary-structure call. α-helix (H) means an i→i+4 H-bond ladder; β-strand (E) means the residue participates in a β-sheet; 3₁₀ (G) and π (I) are tighter and wider helices; T/S are turns/bends; '-' is loop.

pLDDT. For AlphaFold models, the B-factor field carries pLDDT — the model's own estimate of local accuracy on a 0–100 scale. Regions with pLDDT<50 should be treated as essentially unmodeled; they often correspond to intrinsically disordered segments.

Nearest PDB structures. Nearest PDB neighbors are the top structural matches found by Foldseek when searching this structure against the entire Protein Data Bank. Each hit reports a TM-score (0 to 1; >0.5 almost always implies the same fold) and an E-value. These are *structural* homologs — they may share no detectable sequence similarity.